Protein AF-A0A1F7NLM6-F1 (afdb_monomer_lite)

Structure (mmCIF, N/CA/C/O backbone):
data_AF-A0A1F7NLM6-F1
#
_entry.id   AF-A0A1F7NLM6-F1
#
loop_
_atom_site.group_PDB
_atom_site.id
_atom_site.type_symbol
_atom_site.label_atom_id
_atom_site.label_alt_id
_atom_site.label_comp_id
_atom_site.label_asym_id
_atom_site.label_entity_id
_atom_site.label_seq_id
_atom_site.pdbx_PDB_ins_code
_atom_site.Cartn_x
_atom_site.Cartn_y
_atom_site.Cartn_z
_atom_site.occupancy
_atom_site.B_iso_or_equiv
_atom_site.auth_seq_id
_atom_site.auth_comp_id
_atom_site.auth_asym_id
_atom_site.auth_atom_id
_atom_site.pdbx_PDB_model_num
ATOM 1 N N . LEU A 1 1 ? -34.186 6.774 18.900 1.00 48.28 1 LEU A N 1
ATOM 2 C CA . LEU A 1 1 ? -33.687 5.777 17.906 1.00 48.28 1 LEU A CA 1
ATOM 3 C C . LEU A 1 1 ? -32.353 5.128 18.289 1.00 48.28 1 LEU A C 1
ATOM 5 O O . LEU A 1 1 ? -32.117 4.005 17.870 1.00 48.28 1 LEU A O 1
ATOM 9 N N . ARG A 1 2 ? -31.513 5.756 19.132 1.00 45.88 2 ARG A N 1
ATOM 10 C CA . ARG A 1 2 ? -30.405 5.074 19.838 1.00 45.88 2 ARG A CA 1
ATOM 11 C C . ARG A 1 2 ? -30.888 4.321 21.098 1.00 45.88 2 ARG A C 1
ATOM 13 O O . ARG A 1 2 ? -30.086 3.989 21.963 1.00 45.88 2 ARG A O 1
ATOM 20 N N . ASP A 1 3 ? -32.195 4.059 21.178 1.00 49.41 3 ASP A N 1
ATOM 21 C CA . ASP A 1 3 ? -32.834 3.278 22.235 1.00 49.41 3 ASP A CA 1
ATOM 22 C C . ASP A 1 3 ? -32.863 1.809 21.814 1.00 49.41 3 ASP A C 1
ATOM 24 O O . ASP A 1 3 ? -33.707 1.365 21.043 1.00 49.41 3 ASP A O 1
ATOM 28 N N . ARG A 1 4 ? -31.824 1.118 22.279 1.00 56.66 4 ARG A N 1
ATOM 29 C CA . ARG A 1 4 ? -31.698 -0.299 22.657 1.00 56.66 4 ARG A CA 1
ATOM 30 C C . ARG A 1 4 ? -32.087 -1.444 21.702 1.00 56.66 4 ARG A C 1
ATOM 32 O O . ARG A 1 4 ? -31.415 -2.463 21.817 1.00 56.66 4 ARG A O 1
ATOM 39 N N . ASP A 1 5 ? -32.969 -1.304 20.710 1.00 60.28 5 ASP A N 1
ATOM 40 C CA . ASP A 1 5 ? -33.465 -2.497 19.983 1.00 60.28 5 ASP A CA 1
ATOM 41 C C . ASP A 1 5 ? -32.987 -2.677 18.529 1.00 60.28 5 ASP A C 1
ATOM 43 O O . ASP A 1 5 ? -33.021 -3.796 18.011 1.00 60.28 5 ASP A O 1
ATOM 47 N N . HIS A 1 6 ? -32.443 -1.649 17.857 1.00 67.12 6 HIS A N 1
ATOM 48 C CA . HIS A 1 6 ? -32.037 -1.779 16.440 1.00 67.12 6 HIS A CA 1
ATOM 49 C C . HIS A 1 6 ? -30.702 -1.101 16.057 1.00 67.12 6 HIS A C 1
ATOM 51 O O . HIS A 1 6 ? -30.668 -0.225 15.187 1.00 67.12 6 HIS A O 1
ATOM 57 N N . PRO A 1 7 ? -29.556 -1.537 16.616 1.00 72.69 7 PRO A N 1
ATOM 58 C CA . PRO A 1 7 ? -28.242 -0.954 16.308 1.00 72.69 7 PRO A CA 1
ATOM 59 C C . PRO A 1 7 ? -27.862 -1.045 14.819 1.00 72.69 7 PRO A C 1
ATOM 61 O O . PRO A 1 7 ? -27.222 -0.141 14.286 1.00 72.69 7 PRO A O 1
ATOM 64 N N . ARG A 1 8 ? -28.310 -2.096 14.118 1.00 78.56 8 ARG A N 1
ATOM 65 C CA . ARG A 1 8 ? -28.047 -2.282 12.681 1.00 78.56 8 ARG A CA 1
ATOM 66 C C . ARG A 1 8 ? -28.800 -1.288 11.794 1.00 78.56 8 ARG A C 1
ATOM 68 O O . ARG A 1 8 ? -28.255 -0.867 10.781 1.00 78.56 8 ARG A O 1
ATOM 75 N N . LEU A 1 9 ? -30.020 -0.891 12.175 1.00 83.19 9 LEU A N 1
ATOM 76 C CA . LEU A 1 9 ? -30.766 0.145 11.449 1.00 83.19 9 LEU A CA 1
ATOM 77 C C . LEU A 1 9 ? -30.076 1.506 11.592 1.00 83.19 9 LEU A C 1
ATOM 79 O O . LEU A 1 9 ? -29.955 2.234 10.613 1.00 83.19 9 LEU A O 1
ATOM 83 N N . GLY A 1 10 ? -29.548 1.811 12.783 1.00 81.81 10 GLY A N 1
ATOM 84 C CA . GLY A 1 10 ? -28.743 3.012 13.012 1.00 81.81 10 GLY A CA 1
ATOM 85 C C . GLY A 1 10 ? -27.469 3.048 12.161 1.00 81.81 10 GLY A C 1
ATOM 86 O O . GLY A 1 10 ? -27.211 4.050 11.499 1.00 81.81 10 GLY A O 1
ATOM 87 N N . GLU A 1 11 ? -26.698 1.954 12.120 1.00 84.88 11 GLU A N 1
ATOM 88 C CA . GLU A 1 11 ? -25.519 1.855 11.243 1.00 84.88 11 GLU A CA 1
ATOM 89 C C . GLU A 1 11 ? -25.896 1.987 9.760 1.00 84.88 11 GLU A C 1
ATOM 91 O O . GLU A 1 11 ? -25.227 2.715 9.032 1.00 84.88 11 GLU A O 1
ATOM 96 N N . GLY A 1 12 ? -26.991 1.357 9.321 1.00 86.56 12 GLY A N 1
ATOM 97 C CA . GLY A 1 12 ? -27.481 1.465 7.944 1.00 86.56 12 GLY A CA 1
ATOM 98 C C . GLY A 1 12 ? -27.839 2.899 7.547 1.00 86.56 12 GLY A C 1
ATOM 99 O O . GLY A 1 12 ? -27.437 3.359 6.481 1.00 86.56 12 GLY A O 1
ATOM 100 N N . LEU A 1 13 ? -28.520 3.641 8.425 1.00 89.69 13 LEU A N 1
ATOM 101 C CA . LEU A 1 13 ? -28.828 5.057 8.198 1.00 89.69 13 LEU A CA 1
ATOM 102 C C . LEU A 1 13 ? -27.562 5.919 8.120 1.00 89.69 13 LEU A C 1
ATOM 104 O O . LEU A 1 13 ? -27.501 6.826 7.293 1.00 89.69 13 LEU A O 1
ATOM 108 N N . LEU A 1 14 ? -26.540 5.624 8.932 1.00 91.19 14 LEU A N 1
ATOM 109 C CA . LEU A 1 14 ? -25.246 6.309 8.855 1.00 91.19 14 LEU A CA 1
ATOM 110 C C . LEU A 1 14 ? -24.510 6.001 7.550 1.00 91.19 14 LEU A C 1
ATOM 112 O O . LEU A 1 14 ? -23.893 6.903 6.987 1.00 91.19 14 LEU A O 1
ATOM 116 N N . VAL A 1 15 ? -24.596 4.764 7.047 1.00 91.88 15 VAL A N 1
ATOM 117 C CA . VAL A 1 15 ? -24.048 4.421 5.730 1.00 91.88 15 VAL A CA 1
ATOM 118 C C . VAL A 1 15 ? -24.765 5.208 4.639 1.00 91.88 15 VAL A C 1
ATOM 120 O O . VAL A 1 15 ? -24.106 5.871 3.849 1.00 91.88 15 VAL A O 1
ATOM 123 N N . ILE A 1 16 ? -26.102 5.194 4.625 1.00 93.12 16 ILE A N 1
ATOM 124 C CA . ILE A 1 16 ? -26.898 5.907 3.616 1.00 93.12 16 ILE A CA 1
ATOM 125 C C . ILE A 1 16 ? -26.608 7.409 3.667 1.00 93.12 16 ILE A C 1
ATOM 127 O O . ILE A 1 16 ? -26.292 8.000 2.639 1.00 93.12 16 ILE A O 1
ATOM 131 N N . GLY A 1 17 ? -26.665 8.024 4.850 1.00 92.44 17 GLY A N 1
ATOM 132 C CA . GLY A 1 17 ? -26.377 9.448 5.021 1.00 92.44 17 GLY A CA 1
ATOM 133 C C . GLY A 1 17 ? -24.945 9.807 4.618 1.00 92.44 17 GLY A C 1
ATOM 134 O O . GLY A 1 17 ? -24.732 10.783 3.901 1.00 92.44 17 GLY A O 1
ATOM 135 N N . GLY A 1 18 ? -23.969 8.982 5.008 1.00 92.44 18 GLY A N 1
ATOM 136 C CA . GLY A 1 18 ? -22.575 9.146 4.610 1.00 92.44 18 GLY A CA 1
ATOM 137 C C . GLY A 1 18 ? -22.382 9.024 3.098 1.00 92.44 18 GLY A C 1
ATOM 138 O O . GLY A 1 18 ? -21.706 9.855 2.504 1.00 92.44 18 GLY A O 1
ATOM 139 N N . SER A 1 19 ? -23.006 8.049 2.441 1.00 93.38 19 SER A N 1
ATOM 140 C CA . SER A 1 19 ? -22.943 7.897 0.983 1.00 93.38 19 SER A CA 1
ATOM 141 C C . SER A 1 19 ? -23.662 9.027 0.240 1.00 93.38 19 SER A C 1
ATOM 143 O O . SER A 1 19 ? -23.143 9.521 -0.760 1.00 93.38 19 SER A O 1
ATOM 145 N N . LEU A 1 20 ? -24.814 9.488 0.737 1.00 95.00 20 LEU A N 1
ATOM 146 C CA . LEU A 1 20 ? -25.525 10.643 0.179 1.00 95.00 20 LEU A CA 1
ATOM 147 C C . LEU A 1 20 ? -24.686 11.920 0.256 1.00 95.00 20 LEU A C 1
ATOM 149 O O . LEU A 1 20 ? -24.758 12.734 -0.660 1.00 95.00 20 LEU A O 1
ATOM 153 N N . LEU A 1 21 ? -23.852 12.076 1.289 1.00 94.62 21 LEU A N 1
ATOM 154 C CA . LEU A 1 21 ? -22.908 13.190 1.372 1.00 94.62 21 LEU A CA 1
ATOM 155 C C . LEU A 1 21 ? -21.912 13.177 0.202 1.00 94.62 21 LEU A C 1
ATOM 157 O O . LEU A 1 21 ? -21.713 14.215 -0.422 1.00 94.62 21 LEU A O 1
ATOM 161 N N . LEU A 1 22 ? -21.329 12.020 -0.140 1.00 94.38 22 LEU A N 1
ATOM 162 C CA . LEU A 1 22 ? -20.432 11.898 -1.300 1.00 94.38 22 LEU A CA 1
ATOM 163 C C . LEU A 1 22 ? -21.151 12.262 -2.604 1.00 94.38 22 LEU A C 1
ATOM 165 O O . LEU A 1 22 ? -20.622 13.025 -3.411 1.00 94.38 22 LEU A O 1
ATOM 169 N N . ILE A 1 23 ? -22.368 11.741 -2.788 1.00 93.56 23 ILE A N 1
ATOM 170 C CA . ILE A 1 23 ? -23.201 12.039 -3.960 1.00 93.56 23 ILE A CA 1
ATOM 171 C C . ILE A 1 23 ? -23.493 13.541 -4.031 1.00 93.56 23 ILE A C 1
ATOM 173 O O . ILE A 1 23 ? -23.346 14.139 -5.091 1.00 93.56 23 ILE A O 1
ATOM 177 N N . GLY A 1 24 ? -23.844 14.166 -2.906 1.00 94.12 24 GLY A N 1
ATOM 178 C CA . GLY A 1 24 ? -24.083 15.603 -2.819 1.00 94.12 24 GLY A CA 1
ATOM 179 C C . GLY A 1 24 ? -22.858 16.427 -3.217 1.00 94.12 24 GLY A C 1
ATOM 180 O O . GLY A 1 24 ? -22.985 17.334 -4.034 1.00 94.12 24 GLY A O 1
ATOM 181 N N . ILE A 1 25 ? -21.668 16.080 -2.712 1.00 92.94 25 ILE A N 1
ATOM 182 C CA . ILE A 1 25 ? -20.406 16.743 -3.088 1.00 92.94 25 ILE A CA 1
ATOM 183 C C . ILE A 1 25 ? -20.168 16.627 -4.600 1.00 92.94 25 ILE A C 1
ATOM 185 O O . ILE A 1 25 ? -19.879 17.628 -5.256 1.00 92.94 25 ILE A O 1
ATOM 189 N N . ALA A 1 26 ? -20.327 15.426 -5.163 1.00 91.19 26 ALA A N 1
ATOM 190 C CA . ALA A 1 26 ? -20.139 15.191 -6.592 1.00 91.19 26 ALA A CA 1
ATOM 191 C C . ALA A 1 26 ? -21.158 15.965 -7.451 1.00 91.19 26 ALA A C 1
ATOM 193 O O . ALA A 1 26 ? -20.774 16.587 -8.440 1.00 91.19 26 ALA A O 1
ATOM 194 N N . LEU A 1 27 ? -22.436 15.983 -7.055 1.00 92.88 27 LEU A N 1
ATOM 195 C CA . LEU A 1 27 ? -23.498 16.713 -7.755 1.00 92.88 27 LEU A CA 1
ATOM 196 C C . LEU A 1 27 ? -23.286 18.227 -7.708 1.00 92.88 27 LEU A C 1
ATOM 198 O O . LEU A 1 27 ? -23.445 18.888 -8.728 1.00 92.88 27 LEU A O 1
ATOM 202 N N . ILE A 1 28 ? -22.890 18.781 -6.558 1.00 92.88 28 ILE A N 1
ATOM 203 C CA . ILE A 1 28 ? -22.539 20.204 -6.443 1.00 92.88 28 ILE A CA 1
ATOM 204 C C . ILE A 1 28 ? -21.366 20.519 -7.376 1.00 92.88 28 ILE A C 1
ATOM 206 O O . ILE A 1 28 ? -21.428 21.492 -8.127 1.00 92.88 28 ILE A O 1
ATOM 210 N N . GLY A 1 29 ? -20.335 19.668 -7.393 1.00 89.56 29 GLY A N 1
ATOM 211 C CA . GLY A 1 29 ? -19.213 19.803 -8.322 1.00 89.56 29 GLY A CA 1
ATOM 212 C C . GLY A 1 29 ? -19.652 19.846 -9.787 1.00 89.56 29 GLY A C 1
ATOM 213 O O . GLY A 1 29 ? -19.169 20.689 -10.539 1.00 89.56 29 GLY A O 1
ATOM 214 N N . GLN A 1 30 ? -20.614 19.001 -10.172 1.00 90.06 30 GLN A N 1
ATOM 215 C CA . GLN A 1 30 ? -21.177 18.974 -11.525 1.00 90.06 30 GLN A CA 1
ATOM 216 C C . GLN A 1 30 ? -22.034 20.209 -11.843 1.00 90.06 30 GLN A C 1
ATOM 218 O O . GLN A 1 30 ? -21.841 20.816 -12.893 1.00 90.06 30 GLN A O 1
ATOM 223 N N . ILE A 1 31 ? -22.945 20.613 -10.949 1.00 93.38 31 ILE A N 1
ATOM 224 C CA . ILE A 1 31 ? -23.855 21.758 -11.159 1.00 93.38 31 ILE A CA 1
ATOM 225 C C . ILE A 1 31 ? -23.073 23.063 -11.336 1.00 93.38 31 ILE A C 1
ATOM 227 O O . ILE A 1 31 ? -23.414 23.875 -12.194 1.00 93.38 31 ILE A O 1
ATOM 231 N N . TYR A 1 32 ? -22.019 23.258 -10.543 1.00 90.25 32 TYR A N 1
ATOM 232 C CA . TYR A 1 32 ? -21.183 24.458 -10.607 1.00 90.25 32 TYR A CA 1
ATOM 233 C C . TYR A 1 32 ? -19.991 24.326 -11.561 1.00 90.25 32 TYR A C 1
ATOM 235 O O . TYR A 1 32 ? -19.183 25.249 -11.639 1.00 90.25 32 TYR A O 1
ATOM 243 N N . 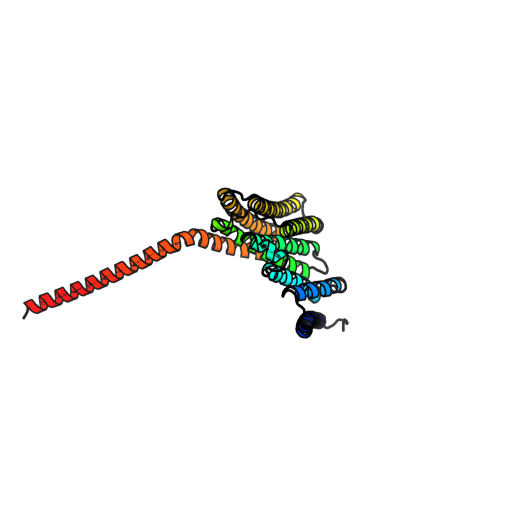ASN A 1 33 ? -19.881 23.204 -12.283 1.00 86.81 33 ASN A N 1
ATOM 244 C CA . ASN A 1 33 ? -18.785 22.909 -13.206 1.00 86.81 33 ASN A CA 1
ATOM 245 C C . ASN A 1 33 ? -17.401 23.194 -12.589 1.00 86.81 33 ASN A C 1
ATOM 247 O O . ASN A 1 33 ? -16.551 23.854 -13.192 1.00 86.81 33 ASN A O 1
ATOM 251 N N . LEU A 1 34 ? -17.197 22.750 -11.344 1.00 85.62 34 LEU A N 1
ATOM 252 C CA . LEU A 1 34 ? -15.941 22.975 -10.635 1.00 85.62 34 LEU A CA 1
ATOM 253 C C . LEU A 1 34 ? -14.813 22.222 -11.350 1.00 85.62 34 LEU A C 1
ATOM 255 O O . LEU A 1 34 ? -14.877 21.006 -11.526 1.00 85.62 34 LEU A O 1
ATOM 259 N N . SER A 1 35 ? -13.753 22.939 -11.727 1.00 73.31 35 SER A N 1
ATOM 260 C CA . SER A 1 35 ? -12.544 22.357 -12.311 1.00 73.31 35 SER A CA 1
ATOM 261 C C . SER A 1 35 ? -11.698 21.693 -11.217 1.00 73.31 35 SER A C 1
ATOM 263 O O . SER A 1 35 ? -10.739 22.284 -10.719 1.00 73.31 35 SER A O 1
ATOM 265 N N . GLY A 1 36 ? -12.101 20.497 -10.792 1.00 80.44 36 GLY A N 1
ATOM 266 C CA . GLY A 1 36 ? -11.395 19.674 -9.808 1.00 80.44 36 GLY A CA 1
ATOM 267 C C . GLY A 1 36 ? -10.953 18.329 -10.382 1.00 80.44 36 GLY A C 1
ATOM 268 O O . GLY A 1 36 ? -11.409 17.905 -11.445 1.00 80.44 36 GLY A O 1
ATOM 269 N N . HIS A 1 37 ? -10.072 17.646 -9.659 1.00 88.56 37 HIS A N 1
ATOM 270 C CA . HIS A 1 37 ? -9.663 16.284 -9.982 1.00 88.56 37 HIS A CA 1
ATOM 271 C C . HIS A 1 37 ? -10.786 15.297 -9.643 1.00 88.56 37 HIS A C 1
ATOM 273 O O . HIS A 1 37 ? -11.488 15.493 -8.644 1.00 88.56 37 HIS A O 1
ATOM 279 N N . PRO A 1 38 ? -10.909 14.164 -10.358 1.00 88.31 38 PRO A N 1
ATOM 280 C CA . PRO A 1 38 ? -11.832 13.089 -9.986 1.00 88.31 38 PRO A CA 1
ATOM 281 C C . PRO A 1 38 ? -11.618 12.554 -8.560 1.00 88.31 38 PRO A C 1
ATOM 283 O O . PRO A 1 38 ? -12.537 11.992 -7.963 1.00 88.31 38 PRO A O 1
ATOM 286 N N . SER A 1 39 ? -10.418 12.730 -7.995 1.00 92.88 39 SER A N 1
ATOM 287 C CA . SER A 1 39 ? -10.091 12.364 -6.615 1.00 92.88 39 SER A CA 1
ATOM 288 C C . SER A 1 39 ? -10.633 13.345 -5.567 1.00 92.88 39 SER A C 1
ATOM 290 O O . SER A 1 39 ? -10.870 12.941 -4.430 1.00 92.88 39 SER A O 1
ATOM 292 N N . ASP A 1 40 ? -10.845 14.619 -5.907 1.00 92.94 40 ASP A N 1
ATOM 293 C CA . ASP A 1 40 ? -11.141 15.681 -4.931 1.00 92.94 40 ASP A CA 1
ATOM 294 C C . ASP A 1 40 ? -12.449 15.455 -4.144 1.00 92.94 40 ASP A C 1
ATOM 296 O O . ASP A 1 40 ? -12.435 15.636 -2.921 1.00 92.94 40 ASP A O 1
ATOM 300 N N . PRO A 1 41 ? -13.556 14.969 -4.751 1.00 93.62 41 PRO A N 1
ATOM 301 C CA . PRO A 1 41 ? -14.769 14.627 -4.005 1.00 93.62 41 PRO A CA 1
ATOM 302 C C . PRO A 1 41 ? -14.538 13.579 -2.911 1.00 93.62 41 PRO A C 1
ATOM 304 O O . PRO A 1 41 ? -15.112 13.681 -1.829 1.00 93.62 41 PRO A O 1
ATOM 307 N N . TRP A 1 42 ? -13.667 12.596 -3.159 1.00 95.00 42 TRP A N 1
ATOM 308 C CA . TRP A 1 42 ? -13.334 11.546 -2.193 1.00 95.00 42 TRP A CA 1
ATOM 309 C C . TRP A 1 42 ? -12.512 12.083 -1.024 1.00 95.00 42 TRP A C 1
ATOM 311 O O . TRP A 1 42 ? -12.730 11.675 0.119 1.00 95.00 42 TRP A O 1
ATOM 321 N N . LEU A 1 43 ? -11.609 13.032 -1.293 1.00 93.88 43 LEU A N 1
ATOM 322 C CA . LEU A 1 43 ? -10.848 13.713 -0.250 1.00 93.88 43 LEU A CA 1
ATOM 323 C C . LEU A 1 43 ? -11.770 14.537 0.648 1.00 93.88 43 LEU A C 1
ATOM 325 O O . LEU A 1 43 ? -11.706 14.411 1.867 1.00 93.88 43 LEU A O 1
ATOM 329 N N . LEU A 1 44 ? -12.650 15.346 0.051 1.00 93.81 44 LEU A N 1
ATOM 330 C CA . LEU A 1 44 ? -13.628 16.148 0.791 1.00 93.81 44 LEU A CA 1
ATOM 331 C C . LEU A 1 44 ? -14.557 15.260 1.619 1.00 93.81 44 LEU A C 1
ATOM 333 O O . LEU A 1 44 ? -14.815 15.545 2.787 1.00 93.81 44 LEU A O 1
ATOM 337 N N . TRP A 1 45 ? -15.010 14.149 1.040 1.00 94.88 45 TRP A N 1
ATOM 338 C CA . TRP A 1 45 ? -15.833 13.171 1.734 1.00 94.88 45 TRP A CA 1
ATOM 339 C C . TRP A 1 45 ? -15.120 12.565 2.946 1.00 94.88 45 TRP A C 1
ATOM 341 O O . TRP A 1 45 ? -15.700 12.503 4.031 1.00 94.88 45 TRP A O 1
ATOM 351 N N . TRP A 1 46 ? -13.845 12.198 2.804 1.00 94.81 46 TRP A N 1
ATOM 352 C CA . TRP A 1 46 ? -13.025 11.744 3.925 1.00 94.81 46 TRP A CA 1
ATOM 353 C C . TRP A 1 46 ? -12.846 12.828 4.997 1.00 94.81 46 TRP A C 1
ATOM 355 O O . TRP A 1 46 ? -13.083 12.543 6.171 1.00 94.81 46 TRP A O 1
ATOM 365 N N . VAL A 1 47 ? -12.492 14.063 4.617 1.00 94.56 47 VAL A N 1
ATOM 366 C CA . VAL A 1 47 ? -12.299 15.187 5.557 1.00 94.56 47 VAL A CA 1
ATOM 367 C C . VAL A 1 47 ? -13.562 15.453 6.376 1.00 94.56 47 VAL A C 1
ATOM 369 O O . VAL A 1 47 ? -13.469 15.745 7.566 1.00 94.56 47 VAL A O 1
ATOM 372 N N . LEU A 1 48 ? -14.742 15.332 5.766 1.00 92.69 48 LEU A N 1
ATOM 373 C CA . LEU A 1 48 ? -16.018 15.569 6.440 1.00 92.69 48 LEU A CA 1
ATOM 374 C C . LEU A 1 48 ? -16.460 14.384 7.311 1.00 92.69 48 LEU A C 1
ATOM 376 O O . LEU A 1 48 ? -17.005 14.592 8.396 1.00 92.69 48 LEU A O 1
ATOM 380 N N . LEU A 1 49 ? -16.222 13.143 6.873 1.00 92.50 49 LEU A N 1
ATOM 381 C CA . LEU A 1 49 ? -16.642 11.952 7.618 1.00 92.50 49 LEU A CA 1
ATOM 382 C C . LEU A 1 49 ? -15.695 11.565 8.753 1.00 92.50 49 LEU A C 1
ATOM 384 O O . LEU A 1 49 ? -16.156 11.020 9.756 1.00 92.50 49 LEU A O 1
ATOM 388 N N . LEU A 1 50 ? -14.391 11.815 8.623 1.00 90.88 50 LEU A N 1
ATOM 389 C CA . LEU A 1 50 ? -13.414 11.346 9.603 1.00 90.88 50 LEU A CA 1
ATOM 390 C C . LEU A 1 50 ? -13.648 11.938 11.007 1.00 90.88 50 LEU A C 1
ATOM 392 O O . LEU A 1 50 ? -13.694 11.158 11.959 1.00 90.88 50 LEU A O 1
ATOM 396 N N . PRO A 1 51 ? -13.872 13.257 11.187 1.00 90.50 51 PRO A N 1
ATOM 397 C CA . PRO A 1 51 ? -14.180 13.813 12.504 1.00 90.50 51 PRO A CA 1
ATOM 398 C C . PRO A 1 51 ? -15.461 13.214 13.089 1.00 90.50 51 PRO A C 1
ATOM 400 O O . PRO A 1 51 ? -15.504 12.869 14.270 1.00 90.50 51 PRO A O 1
ATOM 403 N N . ALA A 1 52 ? -16.486 13.019 12.253 1.00 87.56 52 ALA A N 1
ATOM 404 C CA . ALA A 1 52 ? -17.740 12.398 12.665 1.00 87.56 52 ALA A CA 1
ATOM 405 C C . ALA A 1 52 ? -17.539 10.940 13.112 1.00 87.56 52 ALA A C 1
ATOM 407 O O . ALA A 1 52 ? -18.160 10.518 14.082 1.00 87.56 52 ALA A O 1
ATOM 408 N N . ALA A 1 53 ? -16.642 10.192 12.463 1.00 88.19 53 ALA A N 1
ATOM 409 C CA . ALA A 1 53 ? -16.320 8.812 12.819 1.00 88.19 53 ALA A CA 1
ATOM 410 C C . ALA A 1 53 ? -15.639 8.664 14.190 1.00 88.19 53 ALA A C 1
ATOM 412 O O . ALA A 1 53 ? -15.798 7.627 14.835 1.00 88.19 53 ALA A O 1
ATOM 413 N N . TYR A 1 54 ? -14.897 9.680 14.641 1.00 88.50 54 TYR A N 1
ATOM 414 C CA . TYR A 1 54 ? -14.288 9.693 15.978 1.00 88.50 54 TYR A CA 1
ATOM 415 C C . TYR A 1 54 ? -15.185 10.344 17.037 1.00 88.50 54 TYR A C 1
ATOM 417 O O . TYR A 1 54 ? -15.130 9.953 18.200 1.00 88.50 54 TYR A O 1
ATOM 425 N N . ALA A 1 55 ? -16.036 11.302 16.656 1.00 88.00 55 ALA A N 1
ATOM 426 C CA . ALA A 1 55 ? -17.039 11.879 17.553 1.00 88.00 55 ALA A CA 1
ATOM 427 C C . ALA A 1 55 ? -18.177 10.887 17.857 1.00 88.00 55 ALA A C 1
ATOM 429 O O . ALA A 1 55 ? -18.722 10.855 18.961 1.00 88.00 55 ALA A O 1
ATOM 430 N N . LEU A 1 56 ? -18.532 10.062 16.872 1.00 84.00 56 LEU A N 1
ATOM 431 C CA . LEU A 1 56 ? -19.509 8.990 16.973 1.00 84.00 56 LEU A CA 1
ATOM 432 C C . LEU A 1 56 ? -18.783 7.681 16.640 1.00 84.00 56 LEU A C 1
ATOM 434 O O . LEU A 1 56 ? -18.655 7.394 15.450 1.00 84.00 56 LEU A O 1
ATOM 438 N N . PRO A 1 57 ? -18.332 6.887 17.637 1.00 74.81 57 PRO A N 1
ATOM 439 C CA . PRO A 1 57 ? -17.552 5.662 17.427 1.00 74.81 57 PRO A CA 1
ATOM 440 C C . PRO A 1 57 ? -18.397 4.583 16.730 1.00 74.81 57 PRO A C 1
ATOM 442 O O . PRO A 1 57 ? -18.919 3.651 17.339 1.00 74.81 57 PRO A O 1
ATOM 445 N N . SER A 1 58 ? -18.587 4.757 15.426 1.00 83.19 58 SER A N 1
ATOM 446 C CA . SER A 1 58 ? -19.438 3.961 14.555 1.00 83.19 58 SER A CA 1
ATOM 447 C C . SER A 1 58 ? -18.585 3.342 13.464 1.00 83.19 58 SER A C 1
ATOM 449 O O . SER A 1 58 ? -17.880 4.039 12.729 1.00 83.19 58 SER A O 1
ATOM 451 N N . MET A 1 59 ? -18.696 2.020 13.320 1.00 86.44 59 MET A N 1
ATOM 452 C CA . MET A 1 59 ? -17.997 1.284 12.269 1.00 86.44 59 MET A CA 1
ATOM 453 C C . MET A 1 59 ? -18.405 1.766 10.874 1.00 86.44 59 MET A C 1
ATOM 455 O O . MET A 1 59 ? -17.568 1.801 9.980 1.00 86.44 59 MET A O 1
ATOM 459 N N . ALA A 1 60 ? -19.669 2.155 10.688 1.00 88.38 60 ALA A N 1
ATOM 460 C CA . ALA A 1 60 ? -20.166 2.653 9.411 1.00 88.38 60 ALA A CA 1
ATOM 461 C C . ALA A 1 60 ? -19.419 3.920 8.973 1.00 88.38 60 ALA A C 1
ATOM 463 O O . ALA A 1 60 ? -18.860 3.960 7.881 1.00 88.38 60 ALA A O 1
ATOM 464 N N . LEU A 1 61 ? -19.357 4.931 9.846 1.00 89.88 61 LEU A N 1
ATOM 465 C CA . LEU A 1 61 ? -18.703 6.204 9.534 1.00 89.88 61 LEU A CA 1
ATOM 466 C C . LEU A 1 61 ? -17.187 6.050 9.405 1.00 89.88 61 LEU A C 1
ATOM 468 O O . LEU A 1 61 ? -16.604 6.569 8.457 1.00 89.88 61 LEU A O 1
ATOM 472 N N . GLY A 1 62 ? -16.557 5.297 10.314 1.00 90.62 62 GLY A N 1
ATOM 473 C CA . GLY A 1 62 ? -15.124 5.013 10.231 1.00 90.62 62 GLY A CA 1
ATOM 474 C C . GLY A 1 62 ? -14.773 4.246 8.960 1.00 90.62 62 GLY A C 1
ATOM 475 O O . GLY A 1 62 ? -13.869 4.638 8.230 1.00 90.62 62 GLY A O 1
ATOM 476 N N . GLY A 1 63 ? -15.530 3.191 8.653 1.00 91.69 63 GLY A N 1
ATOM 477 C CA . GLY A 1 63 ? -15.361 2.406 7.435 1.00 91.69 63 GLY A CA 1
ATOM 478 C C . GLY A 1 63 ? -15.501 3.263 6.180 1.00 91.69 63 GLY A C 1
ATOM 479 O O . GLY A 1 63 ? -14.608 3.237 5.341 1.00 91.69 63 GLY A O 1
ATOM 480 N N . LEU A 1 64 ? -16.560 4.073 6.075 1.00 92.94 64 LEU A N 1
ATOM 481 C CA . LEU A 1 64 ? -16.752 4.982 4.941 1.00 92.94 64 LEU A CA 1
ATOM 482 C C . LEU A 1 64 ? -15.632 6.019 4.827 1.00 92.94 64 LEU A C 1
ATOM 484 O O . LEU A 1 64 ? -15.102 6.203 3.737 1.00 92.94 64 LEU A O 1
ATOM 488 N N . GLY A 1 65 ? -15.225 6.647 5.933 1.00 93.00 65 GLY A N 1
ATOM 489 C CA . GLY A 1 65 ? -14.128 7.612 5.927 1.00 93.00 65 GLY A CA 1
ATOM 490 C C . GLY A 1 65 ? -12.838 6.986 5.394 1.00 93.00 65 GLY A C 1
ATOM 491 O O . GLY A 1 65 ? -12.243 7.484 4.440 1.00 93.00 65 GLY A O 1
ATOM 492 N N . PHE A 1 66 ? -12.424 5.850 5.950 1.00 93.94 66 PHE A N 1
ATOM 493 C CA . PHE A 1 66 ? -11.178 5.210 5.533 1.00 93.94 66 PHE A CA 1
ATOM 494 C C . PHE A 1 66 ? -11.246 4.543 4.150 1.00 93.94 66 PHE A C 1
ATOM 496 O O . PHE A 1 66 ? -10.232 4.484 3.456 1.00 93.94 66 PHE A O 1
ATOM 503 N N . LEU A 1 67 ? -12.424 4.106 3.699 1.00 93.19 67 LEU A N 1
ATOM 504 C CA . LEU A 1 67 ? -12.633 3.741 2.295 1.00 93.19 67 LEU A CA 1
ATOM 505 C C . LEU A 1 67 ? -12.544 4.969 1.381 1.00 93.19 67 LEU A C 1
ATOM 507 O O . LEU A 1 67 ? -11.990 4.867 0.292 1.00 93.19 67 LEU A O 1
ATOM 511 N N . GLY A 1 68 ? -13.015 6.131 1.837 1.00 93.94 68 GLY A N 1
ATOM 512 C CA . GLY A 1 68 ? -12.891 7.403 1.133 1.00 93.94 68 GLY A CA 1
ATOM 513 C C . GLY A 1 68 ? -11.438 7.803 0.895 1.00 93.94 68 GLY A C 1
ATOM 514 O O . GLY A 1 68 ? -11.070 8.086 -0.242 1.00 93.94 68 GLY A O 1
ATOM 515 N N . VAL A 1 69 ? -10.582 7.746 1.923 1.00 95.62 69 VAL A N 1
ATOM 516 C CA . VAL A 1 69 ? -9.150 8.055 1.743 1.00 95.62 69 VAL A CA 1
ATOM 517 C C . VAL A 1 69 ? -8.416 6.984 0.931 1.00 95.62 69 VAL A C 1
ATOM 519 O O . VAL A 1 69 ? -7.511 7.320 0.173 1.00 95.62 69 VAL A O 1
ATOM 522 N N . ALA A 1 70 ? -8.826 5.712 1.011 1.00 95.94 70 ALA A N 1
ATOM 523 C CA . ALA A 1 70 ? -8.284 4.656 0.151 1.00 95.94 70 ALA A CA 1
ATOM 524 C C . ALA A 1 70 ? -8.652 4.875 -1.328 1.00 95.94 70 ALA A C 1
ATOM 526 O O . ALA A 1 70 ? -7.792 4.766 -2.202 1.00 95.94 70 ALA A O 1
ATOM 527 N N . ALA A 1 71 ? -9.908 5.237 -1.605 1.00 95.38 71 ALA A N 1
ATOM 528 C CA . ALA A 1 71 ? -10.380 5.569 -2.945 1.00 95.38 71 ALA A CA 1
ATOM 529 C C . ALA A 1 71 ? -9.698 6.832 -3.485 1.00 95.38 71 ALA A C 1
ATOM 531 O O . ALA A 1 71 ? -9.228 6.829 -4.622 1.00 95.38 71 ALA A O 1
ATOM 532 N N . TRP A 1 72 ? -9.570 7.876 -2.656 1.00 96.62 72 TRP A N 1
ATOM 533 C CA . TRP A 1 72 ? -8.794 9.069 -2.994 1.00 96.62 72 TRP A CA 1
ATOM 534 C C . TRP A 1 72 ? -7.355 8.708 -3.361 1.00 96.62 72 TRP A C 1
ATOM 536 O O . TRP A 1 72 ? -6.886 9.132 -4.410 1.00 96.62 72 TRP A O 1
ATOM 546 N N . PHE A 1 73 ? -6.669 7.905 -2.541 1.00 96.88 73 PHE A N 1
ATOM 547 C CA . PHE A 1 73 ? -5.282 7.510 -2.789 1.00 96.88 73 PHE A CA 1
ATOM 548 C C . PHE A 1 73 ? -5.133 6.785 -4.133 1.00 96.88 73 PHE A C 1
ATOM 550 O O . PHE A 1 73 ? -4.253 7.131 -4.919 1.00 96.88 73 PHE A O 1
ATOM 557 N N . GLY A 1 74 ? -6.025 5.829 -4.422 1.00 96.06 74 GLY A N 1
ATOM 558 C CA . GLY A 1 74 ? -6.039 5.108 -5.695 1.00 96.06 74 GLY A CA 1
ATOM 559 C C . GLY A 1 74 ? -6.269 6.038 -6.887 1.00 96.06 74 GLY A C 1
ATOM 560 O O . GLY A 1 74 ? -5.453 6.071 -7.805 1.00 96.06 74 GLY A O 1
ATOM 561 N N . LEU A 1 75 ? -7.320 6.860 -6.851 1.00 96.19 75 LEU A N 1
ATOM 562 C CA . LEU A 1 75 ? -7.638 7.786 -7.944 1.00 96.19 75 LEU A CA 1
ATOM 563 C C . LEU A 1 75 ? -6.559 8.858 -8.138 1.00 96.19 75 LEU A C 1
ATOM 565 O O . LEU A 1 75 ? -6.171 9.138 -9.268 1.00 96.19 75 LEU A O 1
ATOM 569 N N . ALA A 1 76 ? -6.030 9.417 -7.049 1.00 96.50 76 ALA A N 1
ATOM 570 C CA . ALA A 1 76 ? -4.950 10.394 -7.109 1.00 96.50 76 ALA A CA 1
ATOM 571 C C . ALA A 1 76 ? -3.666 9.777 -7.684 1.00 96.50 76 ALA A C 1
ATOM 573 O O . ALA A 1 76 ? -2.945 10.444 -8.416 1.00 96.50 76 ALA A O 1
ATOM 574 N N . SER A 1 77 ? -3.373 8.506 -7.395 1.00 95.81 77 SER A N 1
ATOM 575 C CA . SER A 1 77 ? -2.207 7.829 -7.976 1.00 95.81 77 SER A CA 1
ATOM 576 C C . SER A 1 77 ? -2.325 7.609 -9.489 1.00 95.81 77 SER A C 1
ATOM 578 O O . SER A 1 77 ? -1.314 7.631 -10.187 1.00 95.81 77 SER A O 1
ATOM 580 N N . GLU A 1 78 ? -3.542 7.461 -10.012 1.00 94.44 78 GLU A N 1
ATOM 581 C CA . GLU A 1 78 ? -3.783 7.299 -11.449 1.00 94.44 78 GLU A CA 1
ATOM 582 C C . GLU A 1 78 ? -3.816 8.640 -12.196 1.00 94.44 78 GLU A C 1
ATOM 584 O O . GLU A 1 78 ? -3.413 8.715 -13.360 1.00 94.44 78 GLU A O 1
ATOM 589 N N . ASP A 1 79 ? -4.247 9.715 -11.537 1.00 94.06 79 ASP A N 1
ATOM 590 C CA . ASP A 1 79 ? -4.430 11.023 -12.160 1.00 94.06 79 ASP A CA 1
ATOM 591 C C . ASP A 1 79 ? -3.109 11.823 -12.281 1.00 94.06 79 ASP A C 1
ATOM 593 O O . ASP A 1 79 ? -2.588 12.319 -11.272 1.00 94.06 79 ASP A O 1
ATOM 597 N N . PRO A 1 80 ? -2.575 12.026 -13.507 1.00 92.19 80 PRO A N 1
ATOM 598 C CA . PRO A 1 80 ? -1.305 12.709 -13.745 1.00 92.19 80 PRO A CA 1
ATOM 599 C C . PRO A 1 80 ? -1.295 14.196 -13.381 1.00 92.19 80 PRO A C 1
ATOM 601 O O . PRO A 1 80 ? -0.224 14.800 -13.432 1.00 92.19 80 PRO A O 1
ATOM 604 N N . THR A 1 81 ? -2.421 14.836 -13.059 1.00 92.38 81 THR A N 1
ATOM 605 C CA . THR A 1 81 ? -2.400 16.253 -12.663 1.00 92.38 81 THR A CA 1
ATOM 606 C C . THR A 1 81 ? -2.209 16.441 -11.156 1.00 92.38 81 THR A C 1
ATOM 608 O O . THR A 1 81 ? -1.712 17.497 -10.743 1.00 92.38 81 THR A O 1
ATOM 611 N N . THR A 1 82 ? -2.451 15.402 -10.348 1.00 94.62 82 THR A N 1
ATOM 612 C CA . THR A 1 82 ? -2.226 15.424 -8.894 1.00 94.62 82 THR A CA 1
ATOM 613 C C . THR A 1 82 ? -0.741 15.287 -8.523 1.00 94.62 82 THR A C 1
ATOM 615 O O . THR A 1 82 ? 0.080 14.788 -9.294 1.00 94.62 82 THR A O 1
ATOM 618 N N . LEU A 1 83 ? -0.363 15.698 -7.304 1.00 93.69 83 LEU A N 1
ATOM 619 C CA . LEU A 1 83 ? 1.018 15.553 -6.809 1.00 93.69 83 LEU A CA 1
ATOM 620 C C . LEU A 1 83 ? 1.471 14.088 -6.716 1.00 93.69 83 LEU A C 1
ATOM 622 O O . LEU A 1 83 ? 2.650 13.798 -6.935 1.00 93.69 83 LEU A O 1
ATOM 626 N N . LEU A 1 84 ? 0.557 13.177 -6.367 1.00 95.00 84 LEU A N 1
ATOM 627 C CA . LEU A 1 84 ? 0.852 11.751 -6.245 1.00 95.00 84 LEU A CA 1
ATOM 628 C C . LEU A 1 84 ? 0.939 11.091 -7.621 1.00 95.00 84 LEU A C 1
ATOM 630 O O . LEU A 1 84 ? 1.927 10.412 -7.886 1.00 95.00 84 LEU A O 1
ATOM 634 N N . GLY A 1 85 ? -0.021 11.345 -8.509 1.00 95.44 85 GLY A N 1
ATOM 635 C CA . GLY A 1 85 ? -0.021 10.795 -9.862 1.00 95.44 85 GLY A CA 1
ATOM 636 C C . GLY A 1 85 ? 1.167 11.265 -10.700 1.00 95.44 85 GLY A C 1
ATOM 637 O O . GLY A 1 85 ? 1.813 10.452 -11.360 1.00 95.44 85 GLY A O 1
ATOM 638 N N . LYS A 1 86 ? 1.561 12.546 -10.590 1.00 94.62 86 LYS A N 1
ATOM 639 C CA . LYS A 1 86 ? 2.827 13.038 -11.171 1.00 94.62 86 LYS A CA 1
ATOM 640 C C . LYS A 1 86 ? 4.015 12.252 -10.644 1.00 94.62 86 LYS A C 1
ATOM 642 O O . LYS A 1 86 ? 4.830 11.781 -11.428 1.00 94.62 86 LYS A O 1
ATOM 647 N N . ALA A 1 87 ? 4.100 12.101 -9.323 1.00 94.25 87 ALA A N 1
ATOM 648 C CA . ALA A 1 87 ? 5.206 11.419 -8.671 1.00 94.25 87 ALA A CA 1
ATOM 649 C C . ALA A 1 87 ? 5.340 9.957 -9.107 1.00 94.25 87 ALA A C 1
ATOM 651 O O . ALA A 1 87 ? 6.453 9.533 -9.398 1.00 94.25 87 ALA A O 1
ATOM 652 N N . VAL A 1 88 ? 4.243 9.197 -9.159 1.00 94.38 88 VAL A N 1
ATOM 653 C CA . VAL A 1 88 ? 4.293 7.768 -9.505 1.00 94.38 88 VAL A CA 1
ATOM 654 C C . VAL A 1 88 ? 4.518 7.512 -10.991 1.00 94.38 88 VAL A C 1
ATOM 656 O O . VAL A 1 88 ? 5.011 6.450 -11.342 1.00 94.38 88 VAL A O 1
ATOM 659 N N . ARG A 1 89 ? 4.219 8.483 -11.862 1.00 91.94 89 ARG A N 1
ATOM 660 C CA . ARG A 1 89 ? 4.484 8.394 -13.306 1.00 91.94 89 ARG A CA 1
ATOM 661 C C . ARG A 1 89 ? 5.913 8.768 -13.697 1.00 91.94 89 ARG A C 1
ATOM 663 O O . ARG A 1 89 ? 6.299 8.519 -14.832 1.00 91.94 89 ARG A O 1
ATOM 670 N N . LEU A 1 90 ? 6.707 9.333 -12.781 1.00 91.00 90 LEU A N 1
ATOM 671 C CA . LEU A 1 90 ? 8.126 9.602 -13.045 1.00 91.00 90 LEU A CA 1
ATOM 672 C C . LEU A 1 90 ? 8.930 8.318 -13.295 1.00 91.00 90 LEU A C 1
ATOM 674 O O . LEU A 1 90 ? 9.959 8.367 -13.962 1.00 91.00 90 LEU A O 1
ATOM 678 N N . ASN A 1 91 ? 8.489 7.195 -12.726 1.00 90.69 91 ASN A N 1
ATOM 679 C CA . ASN A 1 91 ? 9.105 5.890 -12.907 1.00 90.69 91 ASN A CA 1
ATOM 680 C C . ASN A 1 91 ? 8.062 4.788 -12.677 1.00 90.69 91 ASN A C 1
ATOM 682 O O . ASN A 1 91 ? 7.376 4.804 -11.658 1.00 90.69 91 ASN A O 1
ATOM 686 N N . ASP A 1 92 ? 7.994 3.788 -13.555 1.00 89.44 92 ASP A N 1
ATOM 687 C CA . ASP A 1 92 ? 7.043 2.668 -13.455 1.00 89.44 92 ASP A CA 1
ATOM 688 C C . ASP A 1 92 ? 7.053 1.929 -12.106 1.00 89.44 92 ASP A C 1
ATOM 690 O O . ASP A 1 92 ? 6.056 1.313 -11.725 1.00 89.44 92 ASP A O 1
ATOM 694 N N . LEU A 1 93 ? 8.182 1.933 -11.393 1.00 91.94 93 LEU A N 1
ATOM 695 C CA . LEU A 1 93 ? 8.332 1.265 -10.100 1.00 91.94 93 LEU A CA 1
ATOM 696 C C . LEU A 1 93 ? 7.727 2.076 -8.951 1.00 91.94 93 LEU A C 1
ATOM 698 O O . LEU A 1 93 ? 7.436 1.521 -7.890 1.00 91.94 93 LEU A O 1
ATOM 702 N N . PHE A 1 94 ? 7.501 3.376 -9.140 1.00 94.19 94 PHE A N 1
ATOM 703 C CA . PHE A 1 94 ? 6.958 4.236 -8.098 1.00 94.19 94 PHE A CA 1
ATOM 704 C C . PHE A 1 94 ? 5.480 3.991 -7.819 1.00 94.19 94 PHE A C 1
ATOM 706 O O . PHE A 1 94 ? 5.069 4.142 -6.672 1.00 94.19 94 PHE A O 1
ATOM 713 N N . PHE A 1 95 ? 4.693 3.563 -8.806 1.00 95.06 95 PHE A N 1
ATOM 714 C CA . PHE A 1 95 ? 3.297 3.191 -8.578 1.00 95.06 95 PHE A CA 1
ATOM 715 C C . PHE A 1 95 ? 3.159 2.017 -7.587 1.00 95.06 95 PHE A C 1
ATOM 717 O O . PHE A 1 95 ? 2.600 2.219 -6.505 1.00 95.06 95 PHE A O 1
ATOM 724 N N . PRO A 1 96 ? 3.725 0.818 -7.838 1.00 96.00 96 PRO A N 1
ATOM 725 C CA . PRO A 1 96 ? 3.627 -0.284 -6.881 1.00 96.00 96 PRO A CA 1
ATOM 726 C C . PRO A 1 96 ? 4.354 0.011 -5.559 1.00 96.00 96 PRO A C 1
ATOM 728 O O . PRO A 1 96 ? 3.904 -0.437 -4.504 1.00 96.00 96 PRO A O 1
ATOM 731 N N . MET A 1 97 ? 5.423 0.818 -5.576 1.00 96.19 97 MET A N 1
ATOM 732 C CA . MET A 1 97 ? 6.077 1.305 -4.357 1.00 96.19 97 MET A CA 1
ATOM 733 C C . MET A 1 97 ? 5.149 2.197 -3.517 1.00 96.19 97 MET A C 1
ATOM 735 O O . MET A 1 97 ? 5.113 2.056 -2.291 1.00 96.19 97 MET A O 1
ATOM 739 N N . ALA A 1 98 ? 4.388 3.099 -4.143 1.00 97.69 98 ALA A N 1
ATOM 740 C CA . ALA A 1 98 ? 3.427 3.952 -3.454 1.00 97.69 98 ALA A CA 1
ATOM 741 C C . ALA A 1 98 ? 2.323 3.114 -2.803 1.00 97.69 98 ALA A C 1
ATOM 743 O O . ALA A 1 98 ? 2.019 3.337 -1.634 1.00 97.69 98 ALA A O 1
ATOM 744 N N . PHE A 1 99 ? 1.793 2.103 -3.499 1.00 97.94 99 PHE A N 1
ATOM 745 C CA . PHE A 1 99 ? 0.825 1.162 -2.922 1.00 97.94 99 PHE A CA 1
ATOM 746 C C . PHE A 1 99 ? 1.414 0.353 -1.767 1.00 97.94 99 PHE A C 1
ATOM 748 O O . PHE A 1 99 ? 0.768 0.236 -0.727 1.00 97.94 99 PHE A O 1
ATOM 755 N N . ALA A 1 100 ? 2.653 -0.134 -1.899 1.00 98.31 100 ALA A N 1
ATOM 756 C CA . ALA A 1 100 ? 3.318 -0.849 -0.817 1.00 98.31 100 ALA A CA 1
ATOM 757 C C . ALA A 1 100 ? 3.451 0.040 0.433 1.00 98.31 100 ALA A C 1
ATOM 759 O O . ALA A 1 100 ? 3.051 -0.340 1.533 1.00 98.31 100 ALA A O 1
ATOM 760 N N . THR A 1 101 ? 3.942 1.266 0.241 1.00 98.25 101 THR A N 1
ATOM 761 C CA . THR A 1 101 ? 4.167 2.248 1.311 1.00 98.25 101 THR A CA 1
ATOM 762 C C . THR A 1 101 ? 2.854 2.723 1.938 1.00 98.25 101 THR A C 1
ATOM 764 O O . THR A 1 101 ? 2.728 2.756 3.161 1.00 98.25 101 THR A O 1
ATOM 767 N N . GLY A 1 102 ? 1.846 3.038 1.121 1.00 98.12 102 GLY A N 1
ATOM 768 C CA . GLY A 1 102 ? 0.498 3.377 1.576 1.00 98.12 102 GLY A CA 1
ATOM 769 C C . GLY A 1 102 ? -0.134 2.226 2.359 1.00 98.12 102 GLY A C 1
ATOM 770 O O . GLY A 1 102 ? -0.703 2.450 3.425 1.00 98.12 102 GLY A O 1
ATOM 771 N N . GLY A 1 103 ? 0.066 0.983 1.914 1.00 98.06 103 GLY A N 1
ATOM 772 C CA . GLY A 1 103 ? -0.343 -0.213 2.644 1.00 98.06 103 GLY A CA 1
ATOM 773 C C . GLY A 1 103 ? 0.243 -0.285 4.055 1.00 98.06 103 GLY A C 1
ATOM 774 O O . GLY A 1 103 ? -0.480 -0.588 5.003 1.00 98.06 103 GLY A O 1
ATOM 775 N N . MET A 1 104 ? 1.513 0.093 4.235 1.00 98.00 104 MET A N 1
ATOM 776 C CA . MET A 1 104 ? 2.127 0.188 5.568 1.00 98.00 104 MET A CA 1
ATOM 777 C C . MET A 1 104 ? 1.488 1.275 6.438 1.00 98.00 104 MET A C 1
ATOM 779 O O . MET A 1 104 ? 1.311 1.054 7.636 1.00 98.00 104 MET A O 1
ATOM 783 N N . VAL A 1 105 ? 1.101 2.418 5.856 1.00 98.12 105 VAL A N 1
ATOM 784 C CA . VAL A 1 105 ? 0.362 3.473 6.573 1.00 98.12 105 VAL A CA 1
ATOM 785 C C . VAL A 1 105 ? -0.984 2.937 7.060 1.00 98.12 105 VAL A C 1
ATOM 787 O O . VAL A 1 105 ? -1.275 3.021 8.251 1.00 98.12 105 VAL A O 1
ATOM 790 N N . PHE A 1 106 ? -1.782 2.332 6.175 1.00 97.50 106 PHE A N 1
ATOM 791 C CA . PHE A 1 106 ? -3.078 1.745 6.537 1.00 97.50 106 PHE A CA 1
ATOM 792 C C . PHE A 1 106 ? -2.936 0.635 7.581 1.00 97.50 106 PHE A C 1
ATOM 794 O O . PHE A 1 106 ? -3.684 0.610 8.558 1.00 97.50 106 PHE A O 1
ATOM 801 N N . PHE A 1 107 ? -1.941 -0.239 7.424 1.00 97.50 107 PHE A N 1
ATOM 802 C CA . PHE A 1 107 ? -1.663 -1.295 8.388 1.00 97.50 107 PHE A CA 1
ATOM 803 C C . PHE A 1 107 ? -1.289 -0.722 9.763 1.00 97.50 107 PHE A C 1
ATOM 805 O O . PHE A 1 107 ? -1.873 -1.117 10.772 1.00 97.50 107 PHE A O 1
ATOM 812 N N . GLY A 1 108 ? -0.373 0.252 9.806 1.00 96.12 108 GLY A N 1
ATOM 813 C CA . GLY A 1 108 ? 0.029 0.935 11.036 1.00 96.12 108 GLY A CA 1
ATOM 814 C C . GLY A 1 108 ? -1.144 1.643 11.714 1.00 96.12 108 GLY A C 1
ATOM 815 O O . GLY A 1 108 ? -1.358 1.463 12.911 1.00 96.12 108 GLY A O 1
ATOM 816 N N . LEU A 1 109 ? -1.968 2.364 10.947 1.00 95.31 109 LEU A N 1
ATOM 817 C CA . LEU A 1 109 ? -3.205 2.970 11.446 1.00 95.31 109 LEU A CA 1
ATOM 818 C C . LEU A 1 109 ? -4.156 1.920 12.021 1.00 95.31 109 LEU A C 1
ATOM 820 O O . LEU A 1 109 ? -4.714 2.139 13.093 1.00 95.31 109 LEU A O 1
ATOM 824 N N . GLY A 1 110 ? -4.307 0.768 11.367 1.00 94.94 110 GLY A N 1
ATOM 825 C CA . GLY A 1 110 ? -5.066 -0.358 11.902 1.00 94.94 110 GLY A CA 1
ATOM 826 C C . GLY A 1 110 ? -4.563 -0.777 13.284 1.00 94.94 110 GLY A C 1
ATOM 827 O O . GLY A 1 110 ? -5.329 -0.757 14.248 1.00 94.94 110 GLY A O 1
ATOM 828 N N . VAL A 1 111 ? -3.262 -1.049 13.414 1.00 93.81 111 VAL A N 1
ATOM 829 C CA . VAL A 1 111 ? -2.643 -1.426 14.698 1.00 93.81 111 VAL A CA 1
ATOM 830 C C . VAL A 1 111 ? -2.877 -0.361 15.778 1.00 93.81 111 VAL A C 1
ATOM 832 O O . VAL A 1 111 ? -3.214 -0.708 16.909 1.00 93.81 111 VAL A O 1
ATOM 835 N N . ILE A 1 112 ? -2.780 0.930 15.436 1.00 94.19 112 ILE A N 1
ATOM 836 C CA . ILE A 1 112 ? -2.994 2.047 16.373 1.00 94.19 112 ILE A CA 1
ATOM 837 C C . ILE A 1 112 ? -4.412 2.046 16.970 1.00 94.19 112 ILE A C 1
ATOM 839 O O . ILE A 1 112 ? -4.573 2.347 18.155 1.00 94.19 112 ILE A O 1
ATOM 843 N N . HIS A 1 113 ? -5.434 1.671 16.192 1.00 91.75 113 HIS A N 1
ATOM 844 C CA . HIS A 1 113 ? -6.825 1.623 16.665 1.00 91.75 113 HIS A CA 1
ATOM 845 C C . HIS A 1 113 ? -7.073 0.534 17.726 1.00 91.75 113 HIS A C 1
ATOM 847 O O . HIS A 1 113 ? -8.002 0.659 18.527 1.00 91.75 113 HIS A O 1
ATOM 853 N N . GLY A 1 114 ? -6.232 -0.503 17.782 1.00 88.25 114 GLY A N 1
ATOM 854 C CA . GLY A 1 114 ? -6.263 -1.525 18.830 1.00 88.25 114 GLY A CA 1
ATOM 855 C C . GLY A 1 114 ? -7.554 -2.362 18.904 1.00 88.25 114 GLY A C 1
ATOM 856 O O . GLY A 1 114 ? -8.373 -2.410 17.986 1.00 88.25 114 GLY A O 1
ATOM 857 N N . ASP A 1 115 ? -7.723 -3.080 20.017 1.00 86.00 115 ASP A N 1
ATOM 858 C CA . ASP A 1 115 ? -8.808 -4.060 20.217 1.00 86.00 115 ASP A CA 1
ATOM 859 C C . ASP A 1 115 ? -10.061 -3.534 20.923 1.00 86.00 115 ASP A C 1
ATOM 861 O O . ASP A 1 115 ? -10.984 -4.306 21.180 1.00 86.00 115 ASP A O 1
ATOM 865 N N . GLY A 1 116 ? -10.099 -2.237 21.228 1.00 86.31 116 GLY A N 1
ATOM 866 C CA . GLY A 1 116 ? -11.223 -1.600 21.910 1.00 86.31 116 GLY A CA 1
ATOM 867 C C . GLY A 1 116 ? -12.422 -1.340 20.993 1.00 86.31 116 GLY A C 1
ATOM 868 O O . GLY A 1 116 ? -12.756 -2.126 20.105 1.00 86.31 116 GLY A O 1
ATOM 869 N N . GLU A 1 117 ? -13.063 -0.189 21.190 1.00 84.56 117 GLU A N 1
ATOM 870 C CA . GLU A 1 117 ? -14.275 0.230 20.467 1.00 84.56 117 GLU A CA 1
ATOM 871 C C . GLU A 1 117 ? -14.105 0.205 18.936 1.00 84.56 117 GLU A C 1
ATOM 873 O O . GLU A 1 117 ? -15.031 -0.135 18.200 1.00 84.56 117 GLU A O 1
ATOM 878 N N . TYR A 1 118 ? -12.885 0.455 18.453 1.00 88.81 118 TYR A N 1
ATOM 879 C CA . TYR A 1 118 ? -12.543 0.500 17.032 1.00 88.81 118 TYR A CA 1
ATOM 880 C C . TYR A 1 118 ? -12.046 -0.833 16.452 1.00 88.81 118 TYR A C 1
ATOM 882 O O . TYR A 1 118 ? -11.504 -0.852 15.349 1.00 88.81 118 TYR A O 1
ATOM 890 N N . ARG A 1 119 ? -12.248 -1.974 17.126 1.00 90.25 119 ARG A N 1
ATOM 891 C CA . ARG A 1 119 ? -11.732 -3.285 16.677 1.00 90.25 119 ARG A CA 1
ATOM 892 C C . ARG A 1 119 ? -12.113 -3.653 15.237 1.00 90.25 119 ARG A C 1
ATOM 894 O O . ARG A 1 119 ? -11.292 -4.201 14.507 1.00 90.25 119 ARG A O 1
ATOM 901 N N . ARG A 1 120 ? -13.354 -3.380 14.816 1.00 90.12 120 ARG A N 1
ATOM 902 C CA . ARG A 1 120 ? -13.795 -3.659 13.433 1.00 90.12 120 ARG A CA 1
ATOM 903 C C . ARG A 1 120 ? -13.106 -2.737 12.426 1.00 90.12 120 ARG A C 1
ATOM 905 O O . ARG A 1 120 ? -12.720 -3.190 11.353 1.00 90.12 120 ARG A O 1
ATOM 912 N N . LEU A 1 121 ? -12.915 -1.471 12.795 1.00 91.62 121 LEU A N 1
ATOM 913 C CA . LEU A 1 121 ? -12.225 -0.494 11.961 1.00 91.62 121 LEU A CA 1
ATOM 914 C C . LEU A 1 121 ? -10.746 -0.854 11.819 1.00 91.62 121 LEU A C 1
ATOM 916 O O . LEU A 1 121 ? -10.234 -0.889 10.705 1.00 91.62 121 LEU A O 1
ATOM 920 N N . ARG A 1 122 ? -10.096 -1.242 12.924 1.00 93.25 122 ARG A N 1
ATOM 921 C CA . ARG A 1 122 ? -8.756 -1.838 12.917 1.00 93.25 122 ARG A CA 1
ATOM 922 C C . ARG A 1 122 ? -8.664 -2.969 11.901 1.00 93.25 122 ARG A C 1
ATOM 924 O O . ARG A 1 122 ? -7.770 -2.948 11.067 1.00 93.25 122 ARG A O 1
ATOM 931 N N . GLN A 1 123 ? -9.571 -3.946 11.968 1.00 94.19 123 GLN A N 1
ATOM 932 C CA . GLN A 1 123 ? -9.539 -5.097 11.064 1.00 94.19 123 GLN A CA 1
ATOM 933 C C . GLN A 1 123 ? -9.640 -4.672 9.598 1.00 94.19 123 GLN A C 1
ATOM 935 O O . GLN A 1 123 ? -8.884 -5.182 8.780 1.00 94.19 123 GLN A O 1
ATOM 940 N N . LEU A 1 124 ? -10.528 -3.732 9.267 1.00 94.31 124 LEU A N 1
ATOM 941 C CA . LEU A 1 124 ? -10.649 -3.200 7.909 1.00 94.31 124 LEU A CA 1
ATOM 942 C C . LEU A 1 124 ? -9.340 -2.542 7.445 1.00 94.31 124 LEU A C 1
ATOM 944 O O . LEU A 1 124 ? -8.854 -2.851 6.360 1.00 94.31 124 LEU A O 1
ATOM 948 N N . LEU A 1 125 ? -8.737 -1.696 8.282 1.00 95.94 125 LEU A N 1
ATOM 949 C CA . LEU A 1 125 ? -7.487 -1.000 7.968 1.00 95.94 125 LEU A CA 1
ATOM 950 C C . LEU A 1 125 ? -6.297 -1.947 7.824 1.00 95.94 125 LEU A C 1
ATOM 952 O O . LEU A 1 125 ? -5.526 -1.821 6.878 1.00 95.94 125 LEU A O 1
ATOM 956 N N . GLU A 1 126 ? -6.171 -2.925 8.721 1.00 96.31 126 GLU A N 1
ATOM 957 C CA . GLU A 1 126 ? -5.139 -3.958 8.634 1.00 96.31 126 GLU A CA 1
ATOM 958 C C . GLU A 1 126 ? -5.276 -4.762 7.337 1.00 96.31 126 GLU A C 1
ATOM 960 O O . GLU A 1 126 ? -4.277 -5.022 6.678 1.00 96.31 126 GLU A O 1
ATOM 965 N N . GLN A 1 127 ? -6.497 -5.133 6.940 1.00 96.62 127 GLN A N 1
ATOM 966 C CA . GLN A 1 127 ? -6.730 -5.907 5.718 1.00 96.62 127 GLN A CA 1
ATOM 967 C C . GLN A 1 127 ? -6.437 -5.096 4.452 1.00 96.62 127 GLN A C 1
ATOM 969 O O . GLN A 1 127 ? -5.721 -5.587 3.581 1.00 96.62 127 GLN A O 1
ATOM 974 N N . LEU A 1 128 ? -6.932 -3.856 4.360 1.00 96.69 128 LEU A N 1
ATOM 975 C CA . LEU A 1 128 ? -6.611 -2.958 3.245 1.00 96.69 128 LEU A CA 1
ATOM 976 C C . LEU A 1 128 ? -5.104 -2.685 3.174 1.00 96.69 128 LEU A C 1
ATOM 978 O O . LEU A 1 128 ? -4.517 -2.720 2.094 1.00 96.69 128 LEU A O 1
ATOM 982 N N . GLY A 1 129 ? -4.476 -2.479 4.334 1.00 97.69 129 GLY A N 1
ATOM 983 C CA . GLY A 1 129 ? -3.044 -2.263 4.460 1.00 97.69 129 GLY A CA 1
ATOM 984 C C . GLY A 1 129 ? -2.219 -3.455 3.986 1.00 97.69 129 GLY A C 1
ATOM 985 O O . GLY A 1 129 ? -1.327 -3.281 3.163 1.00 97.69 129 GLY A O 1
ATOM 986 N N . LEU A 1 130 ? -2.545 -4.672 4.438 1.00 97.75 130 LEU A N 1
ATOM 987 C CA . LEU A 1 130 ? -1.871 -5.902 4.005 1.00 97.75 130 LEU A CA 1
ATOM 988 C C . LEU A 1 130 ? -2.077 -6.174 2.513 1.00 97.75 130 LEU A C 1
ATOM 990 O O . LEU A 1 130 ? -1.123 -6.541 1.830 1.00 97.75 130 LEU A O 1
ATOM 994 N N . MET A 1 131 ? -3.290 -5.957 1.996 1.00 97.19 131 MET A N 1
ATOM 995 C CA . MET A 1 131 ? -3.592 -6.129 0.575 1.00 97.19 131 MET A CA 1
ATOM 996 C C . MET A 1 131 ? -2.757 -5.181 -0.295 1.00 97.19 131 MET A C 1
ATOM 998 O O . MET A 1 131 ? -2.133 -5.627 -1.257 1.00 97.19 131 MET A O 1
ATOM 1002 N N . ALA A 1 132 ? -2.698 -3.894 0.059 1.00 97.81 132 ALA A N 1
ATOM 1003 C CA . ALA A 1 132 ? -1.907 -2.904 -0.668 1.00 97.81 132 ALA A CA 1
ATOM 1004 C C . ALA A 1 132 ? -0.392 -3.129 -0.503 1.00 97.81 132 ALA A C 1
ATOM 1006 O O . ALA A 1 132 ? 0.343 -3.068 -1.489 1.00 97.81 132 ALA A O 1
ATOM 1007 N N . LEU A 1 133 ? 0.065 -3.461 0.713 1.00 98.38 133 LEU A N 1
ATOM 1008 C CA . LEU A 1 133 ? 1.466 -3.766 1.013 1.00 98.38 133 LEU A CA 1
ATOM 1009 C C . LEU A 1 133 ? 1.965 -4.936 0.164 1.00 98.38 133 LEU A C 1
ATOM 1011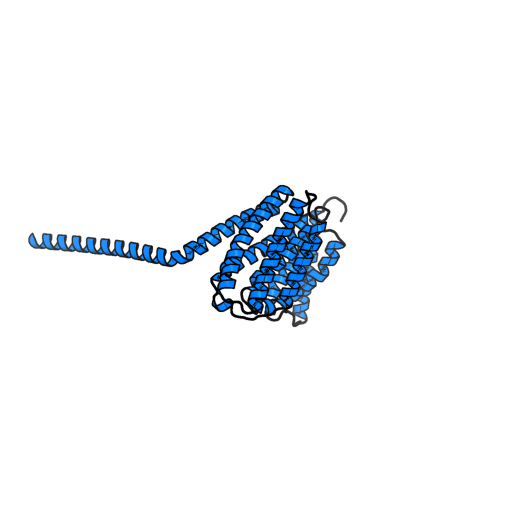 O O . LEU A 1 133 ? 2.917 -4.797 -0.603 1.00 98.38 133 LEU A O 1
ATOM 1015 N N . PHE A 1 134 ? 1.311 -6.089 0.285 1.00 98.06 134 PHE A N 1
ATOM 1016 C CA . PHE A 1 134 ? 1.741 -7.297 -0.402 1.00 98.06 134 PHE A CA 1
ATOM 1017 C C . PHE A 1 134 ? 1.453 -7.252 -1.901 1.00 98.06 134 PHE A C 1
ATOM 1019 O O . PHE A 1 134 ? 2.269 -7.753 -2.669 1.00 98.06 134 PHE A O 1
ATOM 1026 N N . GLY A 1 135 ? 0.374 -6.601 -2.347 1.00 97.31 135 GLY A N 1
ATOM 1027 C CA . GLY A 1 135 ? 0.120 -6.368 -3.772 1.00 97.31 135 GLY A CA 1
ATOM 1028 C C . GLY A 1 135 ? 1.191 -5.487 -4.428 1.00 97.31 135 GLY A C 1
ATOM 1029 O O . GLY A 1 135 ? 1.692 -5.810 -5.510 1.00 97.31 135 GLY A O 1
ATOM 1030 N N . GLY A 1 136 ? 1.607 -4.415 -3.746 1.00 97.19 136 GLY A N 1
ATOM 1031 C CA . GLY A 1 136 ? 2.696 -3.547 -4.193 1.00 97.19 136 GLY A CA 1
ATOM 1032 C C . GLY A 1 136 ? 4.035 -4.286 -4.252 1.00 97.19 136 GLY A C 1
ATOM 1033 O O . GLY A 1 136 ? 4.692 -4.286 -5.294 1.00 97.19 136 GLY A O 1
ATOM 1034 N N . LEU A 1 137 ? 4.405 -4.996 -3.179 1.00 97.62 137 LEU A N 1
ATOM 1035 C CA . LEU A 1 137 ? 5.628 -5.807 -3.143 1.00 97.62 137 LEU A CA 1
ATOM 1036 C C . LEU A 1 137 ? 5.611 -6.922 -4.198 1.00 97.62 137 LEU A C 1
ATOM 1038 O O . LEU A 1 137 ? 6.613 -7.135 -4.872 1.00 97.62 137 LEU A O 1
ATOM 1042 N N . LEU A 1 138 ? 4.485 -7.605 -4.410 1.00 95.88 138 LEU A N 1
ATOM 1043 C CA . LEU A 1 138 ? 4.362 -8.635 -5.446 1.00 95.88 138 LEU A CA 1
ATOM 1044 C C . LEU A 1 138 ? 4.676 -8.065 -6.833 1.00 95.88 138 LEU A C 1
ATOM 1046 O O . LEU A 1 138 ? 5.452 -8.650 -7.587 1.00 95.88 138 LEU A O 1
ATOM 1050 N N . THR A 1 139 ? 4.118 -6.895 -7.141 1.00 94.50 139 THR A N 1
ATOM 1051 C CA . THR A 1 139 ? 4.338 -6.211 -8.420 1.00 94.50 139 THR A CA 1
ATOM 1052 C C . THR A 1 139 ? 5.797 -5.774 -8.575 1.00 94.50 139 THR A C 1
ATOM 1054 O O . THR A 1 139 ? 6.394 -5.973 -9.633 1.00 94.50 139 THR A O 1
ATOM 1057 N N . LEU A 1 140 ? 6.416 -5.260 -7.504 1.00 93.69 140 LEU A N 1
ATOM 1058 C CA . LEU A 1 140 ? 7.845 -4.926 -7.480 1.00 93.69 140 LEU A CA 1
ATOM 1059 C C . LEU A 1 140 ? 8.749 -6.143 -7.713 1.00 93.69 140 LEU A C 1
ATOM 1061 O O . LEU A 1 140 ? 9.840 -5.990 -8.263 1.00 93.69 140 LEU A O 1
ATOM 1065 N N . GLY A 1 141 ? 8.298 -7.356 -7.380 1.00 90.50 141 GLY A N 1
ATOM 1066 C CA . GLY A 1 141 ? 9.036 -8.594 -7.649 1.00 90.50 141 GLY A CA 1
ATOM 1067 C C . GLY A 1 141 ? 9.298 -8.826 -9.138 1.00 90.50 141 GLY A C 1
ATOM 1068 O O . GLY A 1 141 ? 10.303 -9.434 -9.500 1.00 90.50 141 GLY A O 1
ATOM 1069 N N . PHE A 1 142 ? 8.456 -8.283 -10.016 1.00 88.00 142 PHE A N 1
ATOM 1070 C CA . PHE A 1 142 ? 8.610 -8.386 -11.469 1.00 88.00 142 PHE A CA 1
ATOM 1071 C C . PHE A 1 142 ? 9.425 -7.245 -12.095 1.00 88.00 142 PHE A C 1
ATOM 1073 O O . PHE A 1 142 ? 9.621 -7.235 -13.310 1.00 88.00 142 PHE A O 1
ATOM 1080 N N . SER A 1 143 ? 9.935 -6.302 -11.294 1.00 83.94 143 SER A N 1
ATOM 1081 C CA . SER A 1 143 ? 10.703 -5.146 -11.788 1.00 83.94 143 SER A CA 1
ATOM 1082 C C . SER A 1 143 ? 11.944 -5.532 -12.603 1.00 83.94 143 SER A C 1
ATOM 1084 O O . SER A 1 143 ? 12.294 -4.823 -13.542 1.00 83.94 143 SER A O 1
ATOM 1086 N N . TRP A 1 144 ? 12.544 -6.698 -12.336 1.00 76.56 144 TRP A N 1
ATOM 1087 C CA . TRP A 1 144 ? 13.683 -7.226 -13.099 1.00 76.56 144 TRP A CA 1
ATOM 1088 C C . TRP A 1 144 ? 13.377 -7.538 -14.572 1.00 76.56 144 TRP A C 1
ATOM 1090 O O . TRP A 1 144 ? 14.295 -7.847 -15.318 1.00 76.56 144 TRP A O 1
ATOM 1100 N N . ARG A 1 145 ? 12.120 -7.496 -15.021 1.00 76.19 145 ARG A N 1
ATOM 1101 C CA . ARG A 1 145 ? 11.777 -7.681 -16.442 1.00 76.19 145 ARG A CA 1
ATOM 1102 C C . ARG A 1 145 ? 11.749 -6.371 -17.232 1.00 76.19 145 ARG A C 1
ATOM 1104 O O . ARG A 1 145 ? 11.577 -6.411 -18.444 1.00 76.19 145 ARG A O 1
ATOM 1111 N N . LYS A 1 146 ? 11.863 -5.222 -16.560 1.00 70.38 146 LYS A N 1
ATOM 1112 C CA . LYS A 1 146 ? 11.708 -3.896 -17.165 1.00 70.38 146 LYS A CA 1
ATOM 1113 C C . LYS A 1 146 ? 13.043 -3.152 -17.229 1.00 70.38 146 LYS A C 1
ATOM 1115 O O . LYS A 1 146 ? 13.262 -2.224 -16.456 1.00 70.38 146 LYS A O 1
ATOM 1120 N N . GLU A 1 147 ? 13.919 -3.559 -18.142 1.00 67.19 147 GLU A N 1
ATOM 1121 C CA . GLU A 1 147 ? 15.245 -2.943 -18.323 1.00 67.19 147 GLU A CA 1
ATOM 1122 C C . GLU A 1 147 ? 15.122 -1.430 -18.608 1.00 67.19 147 GLU A C 1
ATOM 1124 O O . GLU A 1 147 ? 15.665 -0.612 -17.866 1.00 67.19 147 GLU A O 1
ATOM 1129 N N . ASP A 1 148 ? 14.244 -1.039 -19.537 1.00 63.47 148 ASP A N 1
ATOM 1130 C CA . ASP A 1 148 ? 14.030 0.370 -19.914 1.00 63.47 148 ASP A CA 1
ATOM 1131 C C . ASP A 1 148 ? 13.435 1.241 -18.791 1.00 63.47 148 ASP A C 1
ATOM 1133 O O . ASP A 1 148 ? 13.697 2.442 -18.712 1.00 63.47 148 ASP A O 1
ATOM 1137 N N . ALA A 1 149 ? 12.662 0.646 -17.874 1.00 58.44 149 ALA A N 1
ATOM 1138 C CA . ALA A 1 149 ? 12.000 1.377 -16.790 1.00 58.44 149 ALA A CA 1
ATOM 1139 C C . ALA A 1 149 ? 12.954 1.791 -15.656 1.00 58.44 149 ALA A C 1
ATOM 1141 O O . ALA A 1 149 ? 12.549 2.497 -14.732 1.00 58.44 149 ALA A O 1
ATOM 1142 N N . THR A 1 150 ? 14.212 1.344 -15.689 1.00 59.38 150 THR A N 1
ATOM 1143 C CA . THR A 1 150 ? 15.171 1.524 -14.589 1.00 59.38 150 THR A CA 1
ATOM 1144 C C . THR A 1 150 ? 16.162 2.674 -14.775 1.00 59.38 150 THR A C 1
ATOM 1146 O O . THR A 1 150 ? 16.971 2.933 -13.888 1.00 59.38 150 THR A O 1
ATOM 1149 N N . HIS A 1 151 ? 16.063 3.427 -15.876 1.00 56.50 151 HIS A N 1
ATOM 1150 C CA . HIS A 1 151 ? 17.065 4.433 -16.258 1.00 56.50 151 HIS A CA 1
ATOM 1151 C C . HIS A 1 151 ? 16.737 5.891 -15.907 1.00 56.50 151 HIS A C 1
ATOM 1153 O O . HIS A 1 151 ? 17.473 6.798 -16.292 1.00 56.50 151 HIS A O 1
ATOM 1159 N N . SER A 1 152 ? 15.670 6.164 -15.157 1.00 62.31 152 SER A N 1
ATOM 1160 C CA . SER A 1 152 ? 15.331 7.543 -14.792 1.00 62.31 152 SER A CA 1
ATOM 1161 C C . SER A 1 152 ? 15.921 7.918 -13.428 1.00 62.31 152 SER A C 1
ATOM 1163 O O . SER A 1 152 ? 15.490 7.358 -12.422 1.00 62.31 152 SER A O 1
ATOM 1165 N N . GLY A 1 153 ? 16.807 8.921 -13.377 1.00 75.38 153 GLY A N 1
ATOM 1166 C CA . GLY A 1 153 ? 17.231 9.634 -12.154 1.00 75.38 153 GLY A CA 1
ATOM 1167 C C . GLY A 1 153 ? 16.100 10.463 -11.529 1.00 75.38 153 GLY A C 1
ATOM 1168 O O . GLY A 1 153 ? 16.223 11.667 -11.312 1.00 75.38 153 GLY A O 1
ATOM 1169 N N . ALA A 1 154 ? 14.941 9.838 -11.333 1.00 83.81 154 ALA A N 1
ATOM 1170 C CA . ALA A 1 154 ? 13.704 10.486 -10.946 1.00 83.81 154 ALA A CA 1
ATOM 1171 C C . ALA A 1 154 ? 13.675 10.739 -9.437 1.00 83.81 154 ALA A C 1
ATOM 1173 O O . ALA A 1 154 ? 13.768 9.816 -8.626 1.00 83.81 154 ALA A O 1
ATOM 1174 N N . VAL A 1 155 ? 13.475 11.998 -9.049 1.00 86.44 155 VAL A N 1
ATOM 1175 C CA . VAL A 1 155 ? 13.348 12.395 -7.645 1.00 86.44 155 VAL A CA 1
ATOM 1176 C C . VAL A 1 155 ? 11.923 12.856 -7.370 1.00 86.44 155 VAL A C 1
ATOM 1178 O O . VAL A 1 155 ? 11.419 13.776 -8.005 1.00 86.44 155 VAL A O 1
ATOM 1181 N N . SER A 1 156 ? 11.281 12.231 -6.382 1.00 91.81 156 SER A N 1
ATOM 1182 C CA . SER A 1 156 ? 9.959 12.622 -5.893 1.00 91.81 156 SER A CA 1
ATOM 1183 C C . SER A 1 156 ? 9.986 12.897 -4.392 1.00 91.81 156 SER A C 1
ATOM 1185 O O . SER A 1 156 ? 10.270 12.004 -3.585 1.00 91.81 156 SER A O 1
ATOM 1187 N N . PHE A 1 157 ? 9.656 14.133 -4.009 1.00 94.12 157 PHE A N 1
ATOM 1188 C CA . PHE A 1 157 ? 9.444 14.508 -2.608 1.00 94.12 157 PHE A CA 1
ATOM 1189 C C . PHE A 1 157 ? 8.135 13.933 -2.055 1.00 94.12 157 PHE A C 1
ATOM 1191 O O . PHE A 1 157 ? 8.085 13.575 -0.882 1.00 94.12 157 PHE A O 1
ATOM 1198 N N . THR A 1 158 ? 7.111 13.755 -2.897 1.00 95.69 158 THR A N 1
ATOM 1199 C CA . THR A 1 158 ? 5.832 13.135 -2.512 1.00 95.69 158 THR A CA 1
ATOM 1200 C C . THR A 1 158 ? 6.033 11.716 -1.983 1.00 95.69 158 THR A C 1
ATOM 1202 O O . THR A 1 158 ? 5.509 11.363 -0.930 1.00 95.69 158 THR A O 1
ATOM 1205 N N . LEU A 1 159 ? 6.840 10.901 -2.672 1.00 95.56 159 LEU A N 1
ATOM 1206 C CA . LEU A 1 159 ? 7.125 9.529 -2.231 1.00 95.56 159 LEU A CA 1
ATOM 1207 C C . LEU A 1 159 ? 8.001 9.494 -0.980 1.00 95.56 159 LEU A C 1
ATOM 1209 O O . LEU A 1 159 ? 7.835 8.614 -0.140 1.00 95.56 159 LEU A O 1
ATOM 1213 N N . LEU A 1 160 ? 8.907 10.465 -0.826 1.00 96.62 160 LEU A N 1
ATOM 1214 C CA . LEU A 1 160 ? 9.682 10.608 0.404 1.00 96.62 160 LEU A CA 1
ATOM 1215 C C . LEU A 1 160 ? 8.773 10.949 1.595 1.00 96.62 160 LEU A C 1
ATOM 1217 O O . LEU A 1 160 ? 8.925 10.358 2.660 1.00 96.62 160 LEU A O 1
ATOM 1221 N N . ALA A 1 161 ? 7.804 11.848 1.405 1.00 97.62 161 ALA A N 1
ATOM 1222 C CA . ALA A 1 161 ? 6.808 12.177 2.419 1.00 97.62 161 ALA A CA 1
ATOM 1223 C C . ALA A 1 161 ? 5.925 10.966 2.762 1.00 97.62 161 ALA A C 1
ATOM 1225 O O . ALA A 1 161 ? 5.656 10.721 3.936 1.00 97.62 161 ALA A O 1
ATOM 1226 N N . LEU A 1 162 ? 5.533 10.162 1.767 1.00 97.62 162 LEU A N 1
ATOM 1227 C CA . LEU A 1 162 ? 4.762 8.937 1.990 1.00 97.62 162 LEU A CA 1
ATOM 1228 C C . LEU A 1 162 ? 5.563 7.883 2.775 1.00 97.62 162 LEU A C 1
ATOM 1230 O O . LEU A 1 162 ? 5.025 7.270 3.694 1.00 97.62 162 LEU A O 1
ATOM 1234 N N . LEU A 1 163 ? 6.855 7.711 2.473 1.00 98.00 163 LEU A N 1
ATOM 1235 C CA . LEU A 1 163 ? 7.759 6.855 3.253 1.00 98.00 163 LEU A CA 1
ATOM 1236 C C . LEU A 1 163 ? 7.914 7.352 4.693 1.00 98.00 163 LEU A C 1
ATOM 1238 O O . LEU A 1 163 ? 7.866 6.552 5.625 1.00 98.00 163 LEU A O 1
ATOM 1242 N N . ALA A 1 164 ? 8.068 8.665 4.886 1.00 98.25 164 ALA A N 1
ATOM 1243 C CA . ALA A 1 164 ? 8.141 9.263 6.215 1.00 98.25 164 ALA A CA 1
ATOM 1244 C C . ALA A 1 164 ? 6.839 9.044 7.002 1.00 98.25 164 ALA A C 1
ATOM 1246 O O . ALA A 1 164 ? 6.883 8.706 8.185 1.00 98.25 164 ALA A O 1
ATOM 1247 N N . LEU A 1 165 ? 5.684 9.158 6.339 1.00 97.94 165 LEU A N 1
ATOM 1248 C CA . LEU A 1 165 ? 4.383 8.869 6.936 1.00 97.94 165 LEU A CA 1
ATOM 1249 C C . LEU A 1 165 ? 4.246 7.389 7.316 1.00 97.94 165 LEU A C 1
ATOM 1251 O O . LEU A 1 165 ? 3.741 7.084 8.394 1.00 97.94 165 LEU A O 1
ATOM 1255 N N . ALA A 1 166 ? 4.725 6.469 6.476 1.00 97.81 166 ALA A N 1
ATOM 1256 C CA . ALA A 1 166 ? 4.730 5.040 6.783 1.00 97.81 166 ALA A CA 1
ATOM 1257 C C . ALA A 1 166 ? 5.647 4.711 7.968 1.00 97.81 166 ALA A C 1
ATOM 1259 O O . ALA A 1 166 ? 5.245 3.968 8.864 1.00 97.81 166 ALA A O 1
ATOM 1260 N N . LEU A 1 167 ? 6.839 5.312 8.024 1.00 97.81 167 LEU A N 1
ATOM 1261 C CA . LEU A 1 167 ? 7.742 5.186 9.166 1.00 97.81 167 LEU A CA 1
ATOM 1262 C C . LEU A 1 167 ? 7.088 5.707 10.450 1.00 97.81 167 LEU A C 1
ATOM 1264 O O . LEU A 1 167 ? 7.133 5.025 11.472 1.00 97.81 167 LEU A O 1
ATOM 1268 N N . LEU A 1 168 ? 6.440 6.873 10.391 1.00 97.62 168 LEU A N 1
ATOM 1269 C CA . LEU A 1 168 ? 5.709 7.437 11.523 1.00 97.62 168 LEU A CA 1
ATOM 1270 C C . LEU A 1 168 ? 4.566 6.515 11.964 1.00 97.62 168 LEU A C 1
ATOM 1272 O O . LEU A 1 168 ? 4.433 6.238 13.153 1.00 97.62 168 LEU A O 1
ATOM 1276 N N . ALA A 1 169 ? 3.772 5.995 11.026 1.00 95.44 169 ALA A N 1
ATOM 1277 C CA . ALA A 1 169 ? 2.676 5.079 11.326 1.00 95.44 169 ALA A CA 1
ATOM 1278 C C . ALA A 1 169 ? 3.178 3.798 12.013 1.00 95.44 169 ALA A C 1
ATOM 1280 O O . ALA A 1 169 ? 2.610 3.386 13.023 1.00 95.44 169 ALA A O 1
ATOM 1281 N N . VAL A 1 170 ? 4.273 3.205 11.524 1.00 92.88 170 VAL A N 1
ATOM 1282 C CA . VAL A 1 170 ? 4.909 2.033 12.150 1.00 92.88 170 VAL A CA 1
ATOM 1283 C C . VAL A 1 170 ? 5.476 2.382 13.530 1.00 92.88 170 VAL A C 1
ATOM 1285 O O . VAL A 1 170 ? 5.269 1.629 14.481 1.00 92.88 170 VAL A O 1
ATOM 1288 N N . ALA A 1 171 ? 6.135 3.535 13.673 1.00 94.25 171 ALA A N 1
ATOM 1289 C CA . ALA A 1 171 ? 6.688 3.992 14.944 1.00 94.25 171 ALA A CA 1
ATOM 1290 C C . ALA A 1 171 ? 5.592 4.194 16.004 1.00 94.25 171 ALA A C 1
ATOM 1292 O O . ALA A 1 171 ? 5.732 3.740 17.138 1.00 94.25 171 ALA A O 1
ATOM 1293 N N . VAL A 1 172 ? 4.467 4.809 15.636 1.00 93.44 172 VAL A N 1
ATOM 1294 C CA . VAL A 1 172 ? 3.331 5.010 16.547 1.00 93.44 172 VAL A CA 1
ATOM 1295 C C . VAL A 1 172 ? 2.606 3.687 16.832 1.00 93.44 172 VAL A C 1
ATOM 1297 O O . VAL A 1 172 ? 2.196 3.443 17.968 1.00 93.44 172 VAL A O 1
ATOM 1300 N N . ALA A 1 173 ? 2.511 2.783 15.851 1.00 89.88 173 ALA A N 1
ATOM 1301 C CA . ALA A 1 173 ? 1.919 1.457 16.032 1.00 89.88 173 ALA A CA 1
ATOM 1302 C C . ALA A 1 173 ? 2.641 0.616 17.100 1.00 89.88 173 ALA A C 1
ATOM 1304 O O . ALA A 1 173 ? 2.002 -0.208 17.756 1.00 89.88 173 ALA A O 1
ATOM 1305 N N . THR A 1 174 ? 3.936 0.856 17.346 1.00 88.38 174 THR A N 1
ATOM 1306 C CA . THR A 1 174 ? 4.726 0.127 18.358 1.00 88.38 174 THR A CA 1
ATOM 1307 C C . THR A 1 174 ? 4.116 0.183 19.764 1.00 88.38 174 THR A C 1
ATOM 1309 O O . THR A 1 174 ? 4.176 -0.808 20.501 1.00 88.38 174 THR A O 1
ATOM 1312 N N . TYR A 1 175 ? 3.478 1.305 20.115 1.00 88.75 175 TYR A N 1
ATOM 1313 C CA . TYR A 1 175 ? 2.839 1.537 21.414 1.00 88.75 175 TYR A CA 1
ATOM 1314 C C . TYR A 1 175 ? 1.519 0.780 21.582 1.00 88.75 175 TYR A C 1
ATOM 1316 O O . TYR A 1 175 ? 1.033 0.626 22.700 1.00 88.75 175 TYR A O 1
ATOM 1324 N N . ARG A 1 176 ? 0.927 0.319 20.476 1.00 90.50 176 ARG A N 1
ATOM 1325 C CA . ARG A 1 176 ? -0.373 -0.365 20.433 1.00 90.50 176 ARG A CA 1
ATOM 1326 C C . ARG A 1 176 ? -0.262 -1.825 20.003 1.00 90.50 176 ARG A C 1
ATOM 1328 O O . ARG A 1 176 ? -1.282 -2.499 19.870 1.00 90.50 176 ARG A O 1
ATOM 1335 N N . LEU A 1 177 ? 0.961 -2.324 19.813 1.00 88.81 177 LEU A N 1
ATOM 1336 C CA . LEU A 1 177 ? 1.190 -3.743 19.579 1.00 88.81 177 LEU A CA 1
ATOM 1337 C C . LEU A 1 177 ? 0.671 -4.577 20.763 1.00 88.81 177 LEU A C 1
ATOM 1339 O O . LEU A 1 177 ? 0.782 -4.133 21.911 1.00 88.81 177 LEU A O 1
ATOM 1343 N N . PRO A 1 178 ? 0.144 -5.786 20.498 1.00 87.44 178 PRO A N 1
ATOM 1344 C CA . PRO A 1 178 ? -0.263 -6.719 21.541 1.00 87.44 178 PRO A CA 1
ATOM 1345 C C . PRO A 1 178 ? 0.835 -6.938 22.588 1.00 87.44 178 PRO A C 1
ATOM 1347 O O . PRO A 1 178 ? 2.030 -6.927 22.272 1.00 87.44 178 PRO A O 1
ATOM 1350 N N . GLN A 1 179 ? 0.422 -7.132 23.843 1.00 86.06 179 GLN A N 1
ATOM 1351 C CA . GLN A 1 179 ? 1.348 -7.449 24.928 1.00 86.06 179 GLN A CA 1
ATOM 1352 C C . GLN A 1 179 ? 1.970 -8.827 24.672 1.00 86.06 179 GLN A C 1
ATOM 1354 O O . GLN A 1 179 ? 1.276 -9.836 24.621 1.00 86.06 179 GLN A O 1
ATOM 1359 N N . ASP A 1 180 ? 3.284 -8.847 24.486 1.00 90.62 180 ASP A N 1
ATOM 1360 C CA . ASP A 1 180 ? 4.093 -10.036 24.220 1.00 90.62 180 ASP A CA 1
ATOM 1361 C C . ASP A 1 180 ? 5.525 -9.756 24.705 1.00 90.62 180 ASP A C 1
ATOM 1363 O O . ASP A 1 180 ? 5.858 -8.618 25.065 1.00 90.62 180 ASP A O 1
ATOM 1367 N N . SER A 1 181 ? 6.386 -10.772 24.718 1.00 90.50 181 SER A N 1
ATOM 1368 C CA . SER A 1 181 ? 7.774 -10.609 25.136 1.00 90.50 181 SER A CA 1
ATOM 1369 C C . SER A 1 181 ? 8.505 -9.578 24.252 1.00 90.50 181 SER A C 1
ATOM 1371 O O . SER A 1 181 ? 8.249 -9.491 23.041 1.00 90.50 181 SER A O 1
ATOM 1373 N N . PRO A 1 182 ? 9.431 -8.779 24.822 1.00 91.38 182 PRO A N 1
ATOM 1374 C CA . PRO A 1 182 ? 10.140 -7.743 24.072 1.00 91.38 182 PRO A CA 1
ATOM 1375 C C . PRO A 1 182 ? 10.815 -8.242 22.781 1.00 91.38 182 PRO A C 1
ATOM 1377 O O . PRO A 1 182 ? 10.651 -7.577 21.757 1.00 91.38 182 PRO A O 1
ATOM 1380 N N . PRO A 1 183 ? 11.487 -9.416 22.753 1.00 92.06 183 PRO A N 1
ATOM 1381 C CA . PRO A 1 183 ? 12.080 -9.946 21.524 1.00 92.06 183 PRO A CA 1
ATOM 1382 C C . PRO A 1 183 ? 11.069 -10.166 20.394 1.00 92.06 183 PRO A C 1
ATOM 1384 O O . PRO A 1 183 ? 11.381 -9.912 19.235 1.00 92.06 183 PRO A O 1
ATOM 1387 N N . ASN A 1 184 ? 9.842 -10.588 20.709 1.00 92.38 184 ASN A N 1
ATOM 1388 C CA . ASN A 1 184 ? 8.821 -10.841 19.693 1.00 92.38 184 ASN A CA 1
ATOM 1389 C C . ASN A 1 184 ? 8.321 -9.543 19.068 1.00 92.38 184 ASN A C 1
ATOM 1391 O O . ASN A 1 184 ? 8.230 -9.443 17.845 1.00 92.38 184 ASN A O 1
ATOM 1395 N N . ARG A 1 185 ? 8.043 -8.537 19.906 1.00 92.31 185 ARG A N 1
ATOM 1396 C CA . ARG A 1 185 ? 7.637 -7.204 19.446 1.00 92.31 185 ARG A CA 1
ATOM 1397 C C . ARG A 1 185 ? 8.731 -6.572 18.590 1.00 92.31 185 ARG A C 1
ATOM 1399 O 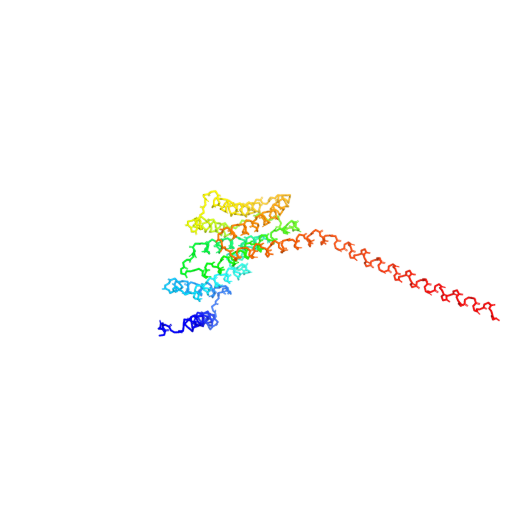O . ARG A 1 185 ? 8.436 -6.068 17.513 1.00 92.31 185 ARG A O 1
ATOM 1406 N N . LEU A 1 186 ? 9.988 -6.660 19.031 1.00 92.38 186 LEU A N 1
ATOM 1407 C CA . LEU A 1 186 ? 11.138 -6.174 18.267 1.00 92.38 186 LEU A CA 1
ATOM 1408 C C . LEU A 1 186 ? 11.318 -6.933 16.951 1.00 92.38 186 LEU A C 1
ATOM 1410 O O . LEU A 1 186 ? 11.575 -6.299 15.936 1.00 92.38 186 LEU A O 1
ATOM 1414 N N . GLY A 1 187 ? 11.129 -8.254 16.936 1.00 94.56 187 GLY A N 1
ATOM 1415 C CA . GLY A 1 187 ? 11.201 -9.053 15.712 1.00 94.56 187 GLY A CA 1
ATOM 1416 C C . GLY A 1 187 ? 10.145 -8.644 1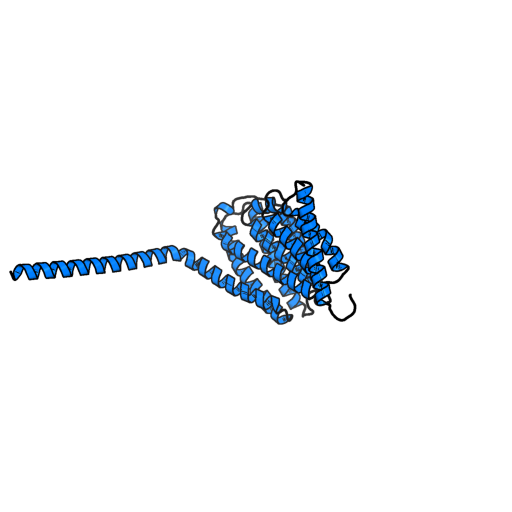4.682 1.00 94.56 187 GLY A C 1
ATOM 1417 O O . GLY A 1 187 ? 10.467 -8.461 13.510 1.00 94.56 187 GLY A O 1
ATOM 1418 N N . PHE A 1 188 ? 8.906 -8.401 15.115 1.00 95.12 188 PHE A N 1
ATOM 1419 C CA . PHE A 1 188 ? 7.850 -7.930 14.219 1.00 95.12 188 PHE A CA 1
ATOM 1420 C C . PHE A 1 188 ? 8.160 -6.540 13.652 1.00 95.12 188 PHE A C 1
ATOM 1422 O O . PHE A 1 188 ? 8.026 -6.297 12.453 1.00 95.12 188 PHE A O 1
ATOM 1429 N N . LEU A 1 189 ? 8.632 -5.633 14.509 1.00 94.38 189 LEU A N 1
ATOM 1430 C CA . LEU A 1 189 ? 9.047 -4.295 14.097 1.00 94.38 189 LEU A CA 1
ATOM 1431 C C . LEU A 1 189 ? 10.251 -4.325 13.159 1.00 94.38 189 LEU A C 1
ATOM 1433 O O . LEU A 1 189 ? 10.289 -3.546 12.213 1.00 94.38 189 LEU A O 1
ATOM 1437 N N . ALA A 1 190 ? 11.198 -5.236 13.379 1.00 95.62 190 ALA A N 1
ATOM 1438 C CA . ALA A 1 190 ? 12.340 -5.428 12.499 1.00 95.62 190 ALA A CA 1
ATOM 1439 C C . ALA A 1 190 ? 11.889 -5.840 11.094 1.00 95.62 190 ALA A C 1
ATOM 1441 O O . ALA A 1 190 ? 12.403 -5.298 10.122 1.00 95.62 190 ALA A O 1
ATOM 1442 N N . VAL A 1 191 ? 10.884 -6.716 10.968 1.00 96.75 191 VAL A N 1
ATOM 1443 C CA . VAL A 1 191 ? 10.308 -7.076 9.661 1.00 96.75 191 VAL A CA 1
ATOM 1444 C C . VAL A 1 191 ? 9.735 -5.842 8.959 1.00 96.75 191 VAL A C 1
ATOM 1446 O O . VAL A 1 191 ? 10.092 -5.577 7.813 1.00 96.75 191 VAL A O 1
ATOM 1449 N N . LEU A 1 192 ? 8.904 -5.045 9.640 1.00 96.75 192 LEU A N 1
ATOM 1450 C CA . LEU A 1 192 ? 8.341 -3.819 9.056 1.00 96.75 192 LEU A CA 1
ATOM 1451 C C . LEU A 1 192 ? 9.431 -2.797 8.694 1.00 96.75 192 LEU A C 1
ATOM 1453 O O . LEU A 1 192 ? 9.382 -2.187 7.629 1.00 96.75 192 LEU A O 1
ATOM 1457 N N . LEU A 1 193 ? 10.440 -2.632 9.550 1.00 97.12 193 LEU A N 1
ATOM 1458 C CA . LEU A 1 193 ? 11.549 -1.717 9.304 1.00 97.12 193 LEU A CA 1
ATOM 1459 C C . LEU A 1 193 ? 12.391 -2.162 8.105 1.00 97.12 193 LEU A C 1
ATOM 1461 O O . LEU A 1 193 ? 12.737 -1.330 7.274 1.00 97.12 193 LEU A O 1
ATOM 1465 N N . VAL A 1 194 ? 12.681 -3.457 7.969 1.00 98.25 194 VAL A N 1
ATOM 1466 C CA . VAL A 1 194 ? 13.407 -4.000 6.812 1.00 98.25 194 VAL A CA 1
ATOM 1467 C C . VAL A 1 194 ? 12.635 -3.751 5.515 1.00 98.25 194 VAL A C 1
ATOM 1469 O O . VAL A 1 194 ? 13.246 -3.360 4.522 1.00 98.25 194 VAL A O 1
ATOM 1472 N N . LEU A 1 195 ? 11.304 -3.895 5.514 1.00 98.19 195 LEU A N 1
ATOM 1473 C CA . LEU A 1 195 ? 10.479 -3.557 4.347 1.00 98.19 195 LEU A CA 1
ATOM 1474 C C . LEU A 1 195 ? 10.546 -2.059 4.008 1.00 98.19 195 LEU A C 1
ATOM 1476 O O . LEU A 1 195 ? 10.709 -1.706 2.841 1.00 98.19 195 LEU A O 1
ATOM 1480 N N . LEU A 1 196 ? 10.489 -1.173 5.008 1.00 97.88 196 LEU A N 1
ATOM 1481 C CA . LEU A 1 196 ? 10.654 0.272 4.797 1.00 97.88 196 LEU A CA 1
ATOM 1482 C C . LEU A 1 196 ? 12.041 0.626 4.258 1.00 97.88 196 LEU A C 1
ATOM 1484 O O . LEU A 1 196 ? 12.152 1.430 3.333 1.00 97.88 196 LEU A O 1
ATOM 1488 N N . LEU A 1 197 ? 13.092 0.019 4.810 1.00 98.12 197 LEU A N 1
ATOM 1489 C CA . LEU A 1 197 ? 14.466 0.214 4.352 1.00 98.12 197 LEU A CA 1
ATOM 1490 C C . LEU A 1 197 ? 14.647 -0.283 2.919 1.00 98.12 197 LEU A C 1
ATOM 1492 O O . LEU A 1 197 ? 15.308 0.388 2.133 1.00 98.12 197 LEU A O 1
ATOM 1496 N N . TYR A 1 198 ? 14.021 -1.404 2.555 1.00 98.12 198 TYR A N 1
ATOM 1497 C CA . TYR A 1 198 ? 13.994 -1.893 1.180 1.00 98.12 198 TYR A CA 1
ATOM 1498 C C . TYR A 1 198 ? 13.330 -0.883 0.229 1.00 98.12 198 TYR A C 1
ATOM 1500 O O . TYR A 1 198 ? 13.927 -0.520 -0.785 1.00 98.12 198 TYR A O 1
ATOM 1508 N N . LEU A 1 199 ? 12.139 -0.374 0.566 1.00 97.81 199 LEU A N 1
ATOM 1509 C CA . LEU A 1 199 ? 11.436 0.617 -0.261 1.00 97.81 199 LEU A CA 1
ATOM 1510 C C . LEU A 1 199 ? 12.231 1.930 -0.366 1.00 97.81 199 LEU A C 1
ATOM 1512 O O . LEU A 1 199 ? 12.323 2.523 -1.442 1.00 97.81 199 LEU A O 1
ATOM 1516 N N . PHE A 1 200 ? 12.864 2.366 0.725 1.00 97.50 200 PHE A N 1
ATOM 1517 C CA . PHE A 1 200 ? 13.756 3.523 0.719 1.00 97.50 200 PHE A CA 1
ATOM 1518 C C . PHE A 1 200 ? 14.987 3.291 -0.168 1.00 97.50 200 PHE A C 1
ATOM 1520 O O . PHE A 1 200 ? 15.306 4.145 -0.996 1.00 97.50 200 PHE A O 1
ATOM 1527 N N . ALA A 1 201 ? 15.643 2.133 -0.054 1.00 95.81 201 ALA A N 1
ATOM 1528 C CA . ALA A 1 201 ? 16.789 1.764 -0.881 1.00 95.81 201 ALA A CA 1
ATOM 1529 C C . ALA A 1 201 ? 16.422 1.711 -2.370 1.00 95.81 201 ALA A C 1
ATOM 1531 O O . ALA A 1 201 ? 17.176 2.221 -3.197 1.00 95.81 201 ALA A O 1
ATOM 1532 N N . LEU A 1 202 ? 15.242 1.182 -2.712 1.00 94.25 202 LEU A N 1
ATOM 1533 C CA . LEU A 1 202 ? 14.720 1.199 -4.078 1.00 94.25 202 LEU A CA 1
ATOM 1534 C C . LEU A 1 202 ? 14.557 2.635 -4.597 1.00 94.25 202 LEU A C 1
ATOM 1536 O O . LEU A 1 202 ? 15.021 2.954 -5.689 1.00 94.25 202 LEU A O 1
ATOM 1540 N N . LYS A 1 203 ? 13.966 3.532 -3.800 1.00 93.94 203 LYS A N 1
ATOM 1541 C CA . LYS A 1 203 ? 13.812 4.950 -4.163 1.00 93.94 203 LYS A CA 1
ATOM 1542 C C . LYS A 1 203 ? 15.150 5.658 -4.348 1.00 93.94 203 LYS A C 1
ATOM 1544 O O . LYS A 1 203 ? 15.279 6.484 -5.248 1.00 93.94 203 LYS A O 1
ATOM 1549 N N . VAL A 1 204 ? 16.132 5.363 -3.498 1.00 94.19 204 VAL A N 1
ATOM 1550 C CA . VAL A 1 204 ? 17.500 5.886 -3.627 1.00 94.19 204 VAL A CA 1
ATOM 1551 C C . VAL A 1 204 ? 18.142 5.366 -4.914 1.00 94.19 204 VAL A C 1
ATOM 1553 O O . VAL A 1 204 ? 18.660 6.168 -5.683 1.00 94.19 204 VAL A O 1
ATOM 1556 N N . ALA A 1 205 ? 18.041 4.066 -5.200 1.00 92.25 205 ALA A N 1
ATOM 1557 C CA . ALA A 1 205 ? 18.574 3.471 -6.424 1.00 92.25 205 ALA A CA 1
ATOM 1558 C C . ALA A 1 205 ? 17.987 4.122 -7.690 1.00 92.25 205 ALA A C 1
ATOM 1560 O O . ALA A 1 205 ? 18.740 4.445 -8.605 1.00 92.25 205 ALA A O 1
ATOM 1561 N N . ILE A 1 206 ? 16.676 4.391 -7.714 1.00 91.38 206 ILE A N 1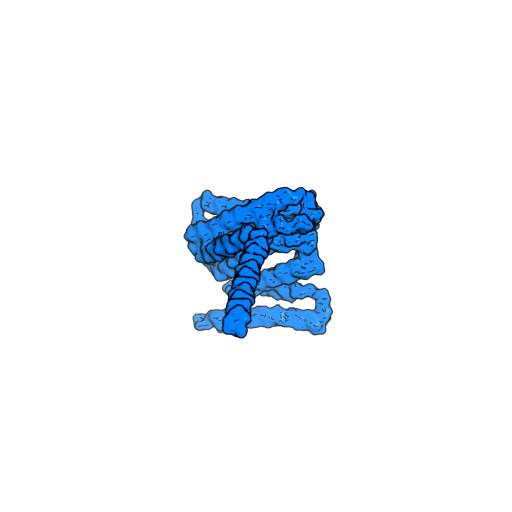
ATOM 1562 C CA . ILE A 1 206 ? 16.021 5.127 -8.810 1.00 91.38 206 ILE A CA 1
ATOM 1563 C C . ILE A 1 206 ? 16.549 6.564 -8.884 1.00 91.38 206 ILE A C 1
ATOM 1565 O O . ILE A 1 206 ? 17.000 7.000 -9.936 1.00 91.38 206 ILE A O 1
ATOM 1569 N N . GLY A 1 207 ? 16.560 7.295 -7.766 1.00 91.69 207 GLY A N 1
ATOM 1570 C CA . GLY A 1 207 ? 16.979 8.700 -7.744 1.00 91.69 207 GLY A CA 1
ATOM 1571 C C . GLY A 1 207 ? 18.420 8.933 -8.210 1.00 91.69 207 GLY A C 1
ATOM 1572 O O . GLY A 1 207 ? 18.693 9.952 -8.837 1.00 91.69 207 GLY A O 1
ATOM 1573 N N . PHE A 1 208 ? 19.323 7.986 -7.948 1.00 90.88 208 PHE A N 1
ATOM 1574 C CA . PHE A 1 208 ? 20.718 8.041 -8.397 1.00 90.88 208 PHE A CA 1
ATOM 1575 C C . PHE A 1 208 ? 20.970 7.356 -9.748 1.00 90.88 208 PHE A C 1
ATOM 1577 O O . PHE A 1 208 ? 22.117 7.323 -10.187 1.00 90.88 208 PHE A O 1
ATOM 1584 N N . GLY A 1 209 ? 19.942 6.810 -10.408 1.00 88.50 209 GLY A N 1
ATOM 1585 C CA . GLY A 1 209 ? 20.104 6.103 -11.682 1.00 88.50 209 GLY A CA 1
ATOM 1586 C C . GLY A 1 209 ? 21.050 4.905 -11.566 1.00 88.50 209 GLY A C 1
ATOM 1587 O O . GLY A 1 209 ? 21.987 4.772 -12.351 1.00 88.50 209 GLY A O 1
ATOM 1588 N N . ALA A 1 210 ? 20.850 4.071 -10.542 1.00 89.19 210 ALA A N 1
ATOM 1589 C CA . ALA A 1 210 ? 21.684 2.904 -10.282 1.00 89.19 210 ALA A CA 1
ATOM 1590 C C . ALA A 1 210 ? 21.769 1.970 -11.509 1.00 89.19 210 ALA A C 1
ATOM 1592 O O . ALA A 1 210 ? 20.842 1.904 -12.316 1.00 89.19 210 ALA A O 1
ATOM 1593 N N . PRO A 1 211 ? 22.860 1.205 -11.665 1.00 87.62 211 PRO A N 1
ATOM 1594 C CA . PRO A 1 211 ? 22.978 0.289 -12.788 1.00 87.62 211 PRO A CA 1
ATOM 1595 C C . PRO A 1 211 ? 21.970 -0.865 -12.668 1.00 87.62 211 PRO A C 1
ATOM 1597 O O . PRO A 1 211 ? 21.596 -1.283 -11.570 1.00 87.62 211 PRO A O 1
ATOM 1600 N N . TRP A 1 212 ? 21.570 -1.428 -13.809 1.00 82.75 212 TRP A N 1
ATOM 1601 C CA . TRP A 1 212 ? 20.560 -2.489 -13.912 1.00 82.75 212 TRP A CA 1
ATOM 1602 C C . TRP A 1 212 ? 20.777 -3.678 -12.957 1.00 82.75 212 TRP A C 1
ATOM 1604 O O . TRP A 1 212 ? 19.828 -4.215 -12.381 1.00 82.75 212 TRP A O 1
ATOM 1614 N N . GLN A 1 213 ? 22.032 -4.075 -12.726 1.00 87.56 213 GLN A N 1
ATOM 1615 C CA . GLN A 1 213 ? 22.381 -5.176 -11.824 1.00 87.56 213 GLN A CA 1
ATOM 1616 C C . GLN A 1 213 ? 21.886 -4.932 -10.387 1.00 87.56 213 GLN A C 1
ATOM 1618 O O . GLN A 1 213 ? 21.503 -5.883 -9.698 1.00 87.56 213 GLN A O 1
ATOM 1623 N N . VAL A 1 214 ? 21.844 -3.671 -9.944 1.00 89.50 214 VAL A N 1
ATOM 1624 C CA . VAL A 1 214 ? 21.303 -3.287 -8.632 1.00 89.50 214 VAL A CA 1
ATOM 1625 C C . VAL A 1 214 ? 19.796 -3.525 -8.597 1.00 89.50 214 VAL A C 1
ATOM 1627 O O . VAL A 1 214 ? 19.312 -4.163 -7.666 1.00 89.50 214 VAL A O 1
ATOM 1630 N N . PHE A 1 215 ? 19.056 -3.108 -9.626 1.00 87.69 215 PHE A N 1
ATOM 1631 C CA . PHE A 1 215 ? 17.609 -3.336 -9.706 1.00 87.69 215 PHE A CA 1
ATOM 1632 C C . PHE A 1 215 ? 17.250 -4.815 -9.780 1.00 87.69 215 PHE A C 1
ATOM 1634 O O . PHE A 1 215 ? 16.359 -5.265 -9.061 1.00 87.69 215 PHE A O 1
ATOM 1641 N N . ARG A 1 216 ? 17.999 -5.600 -10.561 1.00 87.44 216 ARG A N 1
ATOM 1642 C CA . ARG A 1 216 ? 17.855 -7.059 -10.588 1.00 87.44 216 ARG A CA 1
ATOM 1643 C C . ARG A 1 216 ? 18.050 -7.657 -9.193 1.00 87.44 216 ARG A C 1
ATOM 1645 O O . ARG A 1 216 ? 17.240 -8.473 -8.758 1.00 87.44 216 ARG A O 1
ATOM 1652 N N . THR A 1 217 ? 19.082 -7.224 -8.471 1.00 90.81 217 THR A N 1
ATOM 1653 C CA . THR A 1 217 ? 19.354 -7.682 -7.099 1.00 90.81 217 THR A CA 1
ATOM 1654 C C . THR A 1 217 ? 18.232 -7.287 -6.137 1.00 90.81 217 THR A C 1
ATOM 1656 O O . THR A 1 217 ? 17.762 -8.125 -5.370 1.00 90.81 217 THR A O 1
ATOM 1659 N N . LEU A 1 218 ? 17.748 -6.044 -6.207 1.00 92.56 218 LEU A N 1
ATOM 1660 C CA . LEU A 1 218 ? 16.634 -5.556 -5.389 1.00 92.56 218 LEU A CA 1
ATOM 1661 C C . LEU A 1 218 ? 15.325 -6.297 -5.689 1.00 92.56 218 LEU A C 1
ATOM 1663 O O . LEU A 1 218 ? 14.562 -6.565 -4.766 1.00 92.56 218 LEU A O 1
ATOM 1667 N N . ALA A 1 219 ? 15.070 -6.673 -6.942 1.00 90.81 219 ALA A N 1
ATOM 1668 C CA . ALA A 1 219 ? 13.908 -7.474 -7.315 1.00 90.81 219 ALA A CA 1
ATOM 1669 C C . ALA A 1 219 ? 13.972 -8.895 -6.727 1.00 90.81 219 ALA A C 1
ATOM 1671 O O . ALA A 1 219 ? 12.977 -9.394 -6.199 1.00 90.81 219 ALA A O 1
ATOM 1672 N N . PHE A 1 220 ? 15.143 -9.544 -6.759 1.00 89.75 220 PHE A N 1
ATOM 1673 C CA . PHE A 1 220 ? 15.340 -10.841 -6.099 1.00 89.75 220 PHE A CA 1
ATOM 1674 C C . PHE A 1 220 ? 15.209 -10.738 -4.578 1.00 89.75 220 PHE A C 1
ATOM 1676 O O . PHE A 1 220 ? 14.527 -11.562 -3.965 1.00 89.75 220 PHE A O 1
ATOM 1683 N N . LEU A 1 221 ? 15.811 -9.709 -3.976 1.00 94.12 221 LEU A N 1
ATOM 1684 C CA . LEU A 1 221 ? 15.673 -9.436 -2.550 1.00 94.12 221 LEU A CA 1
ATOM 1685 C C . LEU A 1 221 ? 14.201 -9.233 -2.175 1.00 94.12 221 LEU A C 1
ATOM 1687 O O . LEU A 1 221 ? 13.746 -9.787 -1.181 1.00 94.12 221 LEU A O 1
ATOM 1691 N N . ASN A 1 222 ? 13.437 -8.512 -2.993 1.00 95.56 222 ASN A N 1
ATOM 1692 C CA . ASN A 1 222 ? 12.013 -8.296 -2.775 1.00 95.56 222 ASN A CA 1
ATOM 1693 C C . ASN A 1 222 ? 11.206 -9.595 -2.726 1.00 95.56 222 ASN A C 1
ATOM 1695 O O . ASN A 1 222 ? 10.354 -9.731 -1.857 1.00 95.56 222 ASN A O 1
ATOM 1699 N N . TRP A 1 223 ? 11.483 -10.565 -3.604 1.00 92.50 223 TRP A N 1
ATOM 1700 C CA . TRP A 1 223 ? 10.829 -11.877 -3.535 1.00 92.50 223 TRP A CA 1
ATOM 1701 C C . TRP A 1 223 ? 11.088 -12.570 -2.195 1.00 92.50 223 TRP A C 1
ATOM 1703 O O . TRP A 1 223 ? 10.159 -13.067 -1.558 1.00 92.50 223 TRP A O 1
ATOM 1713 N N . PHE A 1 224 ? 12.339 -12.551 -1.732 1.00 93.38 224 PHE A N 1
ATOM 1714 C CA . PHE A 1 224 ? 12.692 -13.109 -0.429 1.00 93.38 224 PHE A CA 1
ATOM 1715 C C . PHE A 1 224 ? 12.002 -12.362 0.721 1.00 93.38 224 PHE A C 1
ATOM 1717 O O . PHE A 1 224 ? 11.426 -12.990 1.609 1.00 93.38 224 PHE A O 1
ATOM 1724 N N . LEU A 1 225 ? 12.011 -11.026 0.687 1.00 96.94 225 LEU A N 1
ATOM 1725 C CA . LEU A 1 225 ? 11.378 -10.184 1.699 1.00 96.94 225 LEU A CA 1
ATOM 1726 C C . LEU A 1 225 ? 9.859 -10.355 1.733 1.00 96.94 225 LEU A C 1
ATOM 1728 O O . LEU A 1 225 ? 9.294 -10.433 2.818 1.00 96.94 225 LEU A O 1
ATOM 1732 N N . LEU A 1 226 ? 9.199 -10.458 0.579 1.00 95.69 226 LEU A N 1
ATOM 1733 C CA . LEU A 1 226 ? 7.763 -10.710 0.487 1.00 95.69 226 LEU A CA 1
ATOM 1734 C C . LEU A 1 226 ? 7.410 -12.063 1.109 1.00 95.69 226 LEU A C 1
ATOM 1736 O O . LEU A 1 226 ? 6.495 -12.136 1.930 1.00 95.69 226 LEU A O 1
ATOM 1740 N N . PHE A 1 227 ? 8.160 -13.118 0.779 1.00 92.31 227 PHE A N 1
ATOM 1741 C CA . PHE A 1 227 ? 7.975 -14.434 1.389 1.00 92.31 227 PHE A CA 1
ATOM 1742 C C . PHE A 1 227 ? 8.178 -14.392 2.912 1.00 92.31 227 PHE A C 1
ATOM 1744 O O . PHE A 1 227 ? 7.314 -14.845 3.667 1.00 92.31 227 PHE A O 1
ATOM 1751 N N . ALA A 1 228 ? 9.280 -13.789 3.370 1.00 95.75 228 ALA A N 1
ATOM 1752 C CA . ALA A 1 228 ? 9.583 -13.640 4.790 1.00 95.75 228 ALA A CA 1
ATOM 1753 C C . ALA A 1 228 ? 8.512 -12.818 5.526 1.00 95.75 228 ALA A C 1
ATOM 1755 O O . ALA A 1 228 ? 8.112 -13.180 6.630 1.00 95.75 228 ALA A O 1
ATOM 1756 N N . ALA A 1 229 ? 7.998 -11.752 4.909 1.00 97.44 229 ALA A N 1
ATOM 1757 C CA . ALA A 1 229 ? 6.944 -10.918 5.472 1.00 97.44 229 ALA A CA 1
ATOM 1758 C C . ALA A 1 229 ? 5.605 -11.660 5.564 1.00 97.44 229 ALA A C 1
ATOM 1760 O O . ALA A 1 229 ? 4.926 -11.548 6.585 1.00 97.44 229 ALA A O 1
ATOM 1761 N N . CYS A 1 230 ? 5.241 -12.459 4.554 1.00 95.38 230 CYS A N 1
ATOM 1762 C CA . CYS A 1 230 ? 4.050 -13.309 4.622 1.00 95.38 230 CYS A CA 1
ATOM 1763 C C . CYS A 1 230 ? 4.165 -14.321 5.768 1.00 95.38 230 CYS A C 1
ATOM 1765 O O . CYS A 1 230 ? 3.228 -14.470 6.553 1.00 95.38 230 CYS A O 1
ATOM 1767 N N . LEU A 1 231 ? 5.329 -14.964 5.912 1.00 94.69 231 LEU A N 1
ATOM 1768 C CA . LEU A 1 231 ? 5.586 -15.886 7.014 1.00 94.69 231 LEU A CA 1
ATOM 1769 C C . LEU A 1 231 ? 5.524 -15.172 8.369 1.00 94.69 231 LEU A C 1
ATOM 1771 O O . LEU A 1 231 ? 4.876 -15.669 9.286 1.00 94.69 231 LEU A O 1
ATOM 1775 N N . ALA A 1 232 ? 6.128 -13.988 8.494 1.00 96.56 232 ALA A N 1
ATOM 1776 C CA . ALA A 1 232 ? 6.062 -13.205 9.722 1.00 96.56 232 ALA A CA 1
ATOM 1777 C C . ALA A 1 232 ? 4.604 -12.874 10.077 1.00 96.56 232 ALA A C 1
ATOM 1779 O O . ALA A 1 232 ? 4.177 -13.111 11.202 1.00 96.56 232 ALA A O 1
ATOM 1780 N N . ILE A 1 233 ? 3.812 -12.403 9.114 1.00 96.50 233 ILE A N 1
ATOM 1781 C CA . ILE A 1 233 ? 2.395 -12.086 9.315 1.00 96.50 233 ILE A CA 1
ATOM 1782 C C . ILE A 1 233 ? 1.582 -13.320 9.741 1.00 96.50 233 ILE A C 1
ATOM 1784 O O . ILE A 1 233 ? 0.719 -13.194 10.608 1.00 96.50 233 ILE A O 1
ATOM 1788 N N . ILE A 1 234 ? 1.894 -14.517 9.233 1.00 95.81 234 ILE A N 1
ATOM 1789 C CA . ILE A 1 234 ? 1.281 -15.772 9.705 1.00 95.81 234 ILE A CA 1
ATOM 1790 C C . ILE A 1 234 ? 1.693 -16.080 11.145 1.00 95.81 234 ILE A C 1
ATOM 1792 O O . ILE A 1 234 ? 0.831 -16.332 11.985 1.00 95.81 234 ILE A O 1
ATOM 1796 N N . LEU A 1 235 ? 2.994 -16.055 11.445 1.00 94.94 235 LEU A N 1
ATOM 1797 C CA . LEU A 1 235 ? 3.527 -16.427 12.758 1.00 94.94 235 LEU A CA 1
ATOM 1798 C C . LEU A 1 235 ? 3.060 -15.461 13.853 1.00 94.94 235 LEU A C 1
ATOM 1800 O O . LEU A 1 235 ? 2.538 -15.892 14.880 1.00 94.94 235 LEU A O 1
ATOM 1804 N N . TYR A 1 236 ? 3.191 -14.154 13.623 1.00 95.69 236 TYR A N 1
ATOM 1805 C CA . TYR A 1 236 ? 2.701 -13.125 14.540 1.00 95.69 236 TYR A CA 1
ATOM 1806 C C . TYR A 1 236 ? 1.173 -13.070 14.567 1.00 95.69 236 TYR A C 1
ATOM 1808 O O . TYR A 1 236 ? 0.590 -12.806 15.616 1.00 95.69 236 TYR A O 1
ATOM 1816 N N . GLY A 1 237 ? 0.513 -13.400 13.454 1.00 95.12 237 GLY A N 1
ATOM 1817 C CA . GLY A 1 237 ? -0.935 -13.549 13.402 1.00 95.12 237 GLY A CA 1
ATOM 1818 C C . GLY A 1 237 ? -1.441 -14.680 14.297 1.00 95.12 237 GLY A C 1
ATOM 1819 O O . GLY A 1 237 ? -2.376 -14.475 15.065 1.00 95.12 237 GLY A O 1
ATOM 1820 N N . ALA A 1 238 ? -0.791 -15.844 14.262 1.00 94.38 238 ALA A N 1
ATOM 1821 C CA . ALA A 1 238 ? -1.084 -16.963 15.156 1.00 94.38 238 ALA A CA 1
ATOM 1822 C C . ALA A 1 238 ? -0.773 -16.622 16.619 1.00 94.38 238 ALA A C 1
ATOM 1824 O O . ALA A 1 238 ? -1.537 -16.971 17.515 1.00 94.38 238 ALA A O 1
ATOM 1825 N N . ARG A 1 239 ? 0.320 -15.892 16.857 1.00 94.25 239 ARG A N 1
ATOM 1826 C CA . ARG A 1 239 ? 0.762 -15.518 18.203 1.00 94.25 239 ARG A CA 1
ATOM 1827 C C . ARG A 1 239 ? -0.148 -14.508 18.894 1.00 94.25 239 ARG A C 1
ATOM 1829 O O . ARG A 1 239 ? -0.353 -14.603 20.098 1.00 94.25 239 ARG A O 1
ATOM 1836 N N . TRP A 1 240 ? -0.676 -13.542 18.148 1.00 93.50 240 TRP A N 1
ATOM 1837 C CA . TRP A 1 240 ? -1.509 -12.458 18.680 1.00 93.50 240 TRP A CA 1
ATOM 1838 C C . TRP A 1 240 ? -3.007 -12.635 18.387 1.00 93.50 240 TRP A C 1
ATOM 1840 O O . TRP A 1 240 ? -3.762 -11.662 18.425 1.00 93.50 240 TRP A O 1
ATOM 1850 N N . ASP A 1 241 ? -3.430 -13.861 18.063 1.00 92.12 241 ASP A N 1
ATOM 1851 C CA . ASP A 1 241 ? -4.815 -14.234 17.732 1.00 92.12 241 ASP A CA 1
ATOM 1852 C C . ASP A 1 241 ? -5.458 -13.318 16.664 1.00 92.12 241 ASP A C 1
ATOM 1854 O O . ASP A 1 241 ? -6.601 -12.856 16.748 1.00 92.12 241 ASP A O 1
ATOM 1858 N N . ARG A 1 242 ? -4.686 -13.007 15.618 1.00 93.00 242 ARG A N 1
ATOM 1859 C CA . ARG A 1 242 ? -5.114 -12.207 14.465 1.00 93.00 242 ARG A CA 1
ATOM 1860 C C . ARG A 1 242 ? -5.428 -13.113 13.282 1.00 93.00 242 ARG A C 1
ATOM 1862 O O . ARG A 1 242 ? -4.630 -13.262 12.358 1.00 93.00 242 ARG A O 1
ATOM 1869 N N . ARG A 1 243 ? -6.641 -13.670 13.258 1.00 93.31 243 ARG A N 1
ATOM 1870 C CA . ARG A 1 243 ? -7.107 -14.530 12.148 1.00 93.31 243 ARG A CA 1
ATOM 1871 C C . ARG A 1 243 ? -6.968 -13.875 10.769 1.00 93.31 243 ARG A C 1
ATOM 1873 O O . ARG A 1 243 ? -6.586 -14.541 9.814 1.00 93.31 243 ARG A O 1
ATOM 1880 N N . SER A 1 244 ? -7.239 -12.571 10.664 1.00 92.69 244 SER A N 1
ATOM 1881 C CA . SER A 1 244 ? -7.091 -11.823 9.407 1.00 92.69 244 SER A CA 1
ATOM 1882 C C . SER A 1 244 ? -5.654 -11.834 8.883 1.00 92.69 244 SER A C 1
ATOM 1884 O O . SER A 1 244 ? -5.457 -11.941 7.678 1.00 92.69 244 SER A O 1
ATOM 1886 N N . TRP A 1 245 ? -4.660 -11.760 9.769 1.00 96.12 245 TRP A N 1
ATOM 1887 C CA . TRP A 1 245 ? -3.245 -11.749 9.400 1.00 96.12 245 TRP A CA 1
ATOM 1888 C C . TRP A 1 245 ? -2.833 -13.106 8.841 1.00 96.12 245 TRP A C 1
ATOM 1890 O O . TRP A 1 245 ? -2.267 -13.171 7.756 1.00 96.12 245 TRP A O 1
ATOM 1900 N N . ILE A 1 246 ? -3.217 -14.188 9.523 1.00 96.50 246 ILE A N 1
ATOM 1901 C CA . ILE A 1 246 ? -2.969 -15.560 9.063 1.00 96.50 246 ILE A CA 1
ATOM 1902 C C . ILE A 1 246 ? -3.569 -15.766 7.669 1.00 96.50 246 ILE A C 1
ATOM 1904 O O . ILE A 1 246 ? -2.864 -16.191 6.758 1.00 96.50 246 ILE A O 1
ATOM 1908 N N . ASN A 1 247 ? -4.844 -15.409 7.485 1.00 95.19 247 ASN A N 1
ATOM 1909 C CA . ASN A 1 247 ? -5.539 -15.587 6.212 1.00 95.19 247 ASN A CA 1
ATOM 1910 C C . ASN A 1 247 ? -4.840 -14.835 5.074 1.00 95.19 247 ASN A C 1
ATOM 1912 O O . ASN A 1 247 ? -4.565 -15.427 4.034 1.00 95.19 247 ASN A O 1
ATOM 1916 N N . TRP A 1 248 ? -4.513 -13.556 5.276 1.00 96.56 248 TRP A N 1
ATOM 1917 C CA . TRP A 1 248 ? -3.829 -12.765 4.252 1.00 96.56 248 TRP A CA 1
ATOM 1918 C C . TRP A 1 248 ? -2.414 -13.268 3.972 1.00 96.56 248 TRP A C 1
ATOM 1920 O O . TRP A 1 248 ? -2.031 -13.353 2.809 1.00 96.56 248 TRP A O 1
ATOM 1930 N N . GLY A 1 249 ? -1.659 -13.666 4.997 1.00 93.88 249 GLY A N 1
ATOM 1931 C CA . GLY A 1 249 ? -0.343 -14.264 4.803 1.00 93.88 249 GLY A CA 1
ATOM 1932 C C . GLY A 1 249 ? -0.407 -15.565 3.994 1.00 93.88 249 GLY A C 1
ATOM 1933 O O . GLY A 1 249 ? 0.376 -15.739 3.066 1.00 93.88 249 GLY A O 1
ATOM 1934 N N . VAL A 1 250 ? -1.377 -16.446 4.269 1.00 94.06 250 VAL A N 1
ATOM 1935 C CA . VAL A 1 250 ? -1.581 -17.692 3.502 1.00 94.06 250 VAL A CA 1
ATOM 1936 C C . VAL A 1 250 ? -1.995 -17.400 2.058 1.00 94.06 250 VAL A C 1
ATOM 1938 O O . VAL A 1 250 ? -1.429 -17.985 1.134 1.00 94.06 250 VAL A O 1
ATOM 1941 N N . VAL A 1 251 ? -2.937 -16.473 1.848 1.00 96.25 251 VAL A N 1
ATOM 1942 C CA . VAL A 1 251 ? -3.364 -16.045 0.505 1.00 96.25 251 VAL A CA 1
ATOM 1943 C C . VAL A 1 251 ? -2.168 -15.544 -0.297 1.00 96.25 251 VAL A C 1
ATOM 1945 O O . VAL A 1 251 ? -1.947 -16.005 -1.416 1.00 96.25 251 VAL A O 1
ATOM 1948 N N . PHE A 1 252 ? -1.358 -14.653 0.277 1.00 93.94 252 PHE A N 1
ATOM 1949 C CA . PHE A 1 252 ? -0.209 -14.097 -0.428 1.00 93.94 252 PHE A CA 1
ATOM 1950 C C . PHE A 1 252 ? 0.947 -15.086 -0.590 1.00 93.94 252 PHE A C 1
ATOM 1952 O O . PHE A 1 252 ? 1.626 -14.999 -1.606 1.00 93.94 252 PHE A O 1
ATOM 1959 N N . ILE A 1 253 ? 1.127 -16.081 0.290 1.00 91.12 253 ILE A N 1
ATOM 1960 C CA . ILE A 1 253 ? 2.018 -17.224 0.007 1.00 91.12 253 ILE A CA 1
ATOM 1961 C C . ILE A 1 253 ? 1.541 -17.980 -1.236 1.00 91.12 253 ILE A C 1
ATOM 1963 O O . ILE A 1 253 ? 2.351 -18.277 -2.113 1.00 91.12 253 ILE A O 1
ATOM 1967 N N . GLY A 1 254 ? 0.240 -18.272 -1.332 1.00 85.50 254 GLY A N 1
ATOM 1968 C CA . GLY A 1 254 ? -0.341 -18.948 -2.493 1.00 85.50 254 GLY A CA 1
ATOM 1969 C C . GLY A 1 254 ? -0.140 -18.146 -3.781 1.00 85.50 254 GLY A C 1
ATOM 1970 O O . GLY A 1 254 ? 0.397 -18.664 -4.760 1.00 85.50 254 GLY A O 1
ATOM 1971 N N . VAL A 1 255 ? -0.487 -16.855 -3.759 1.00 93.25 255 VAL A N 1
ATOM 1972 C CA . VAL A 1 255 ? -0.279 -15.938 -4.891 1.00 93.25 255 VAL A CA 1
ATOM 1973 C C . VAL A 1 255 ? 1.203 -15.834 -5.247 1.00 93.25 255 VAL A C 1
ATOM 1975 O O . VAL A 1 255 ? 1.544 -15.902 -6.421 1.00 93.25 255 VAL A O 1
ATOM 1978 N N . HIS A 1 256 ? 2.094 -15.729 -4.261 1.00 87.25 256 HIS A N 1
ATOM 1979 C CA . HIS A 1 256 ? 3.540 -15.688 -4.463 1.00 87.25 256 HIS A CA 1
ATOM 1980 C C . HIS A 1 256 ? 4.060 -16.968 -5.129 1.00 87.25 256 HIS A C 1
ATOM 1982 O O . HIS A 1 256 ? 4.838 -16.892 -6.077 1.00 87.25 256 HIS A O 1
ATOM 1988 N N . ALA A 1 257 ? 3.618 -18.146 -4.679 1.00 84.56 257 ALA A N 1
ATO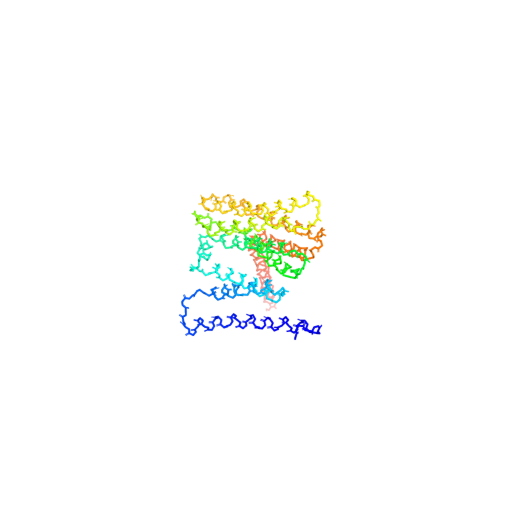M 1989 C CA . ALA A 1 257 ? 3.997 -19.424 -5.279 1.00 84.56 257 ALA A CA 1
ATOM 1990 C C . ALA A 1 257 ? 3.543 -19.519 -6.744 1.00 84.56 257 ALA A C 1
ATOM 1992 O O . ALA A 1 257 ? 4.345 -19.865 -7.612 1.00 84.56 257 ALA A O 1
ATOM 1993 N N . ILE A 1 258 ? 2.294 -19.136 -7.034 1.00 86.88 258 ILE A N 1
ATOM 1994 C CA . ILE A 1 258 ? 1.757 -19.082 -8.402 1.00 86.88 258 ILE A CA 1
ATOM 1995 C C . ILE A 1 258 ? 2.540 -18.072 -9.246 1.00 86.88 258 ILE A C 1
ATOM 1997 O O . ILE A 1 258 ? 2.952 -18.386 -10.360 1.00 86.88 258 ILE A O 1
ATOM 2001 N N . ALA A 1 259 ? 2.796 -16.879 -8.713 1.00 88.31 259 ALA A N 1
ATOM 2002 C CA . ALA A 1 259 ? 3.531 -15.826 -9.398 1.00 88.31 259 ALA A CA 1
ATOM 2003 C C . ALA A 1 259 ? 4.961 -16.265 -9.736 1.00 88.31 259 ALA A C 1
ATOM 2005 O O . ALA A 1 259 ? 5.396 -16.073 -10.866 1.00 88.31 259 ALA A O 1
ATOM 2006 N N . ARG A 1 260 ? 5.670 -16.923 -8.807 1.00 84.44 260 ARG A N 1
ATOM 2007 C CA . ARG A 1 260 ? 7.004 -17.498 -9.052 1.00 84.44 260 ARG A CA 1
ATOM 2008 C C . ARG A 1 260 ? 6.968 -18.647 -10.052 1.00 84.44 260 ARG A C 1
ATOM 2010 O O . ARG A 1 260 ? 7.872 -18.737 -10.876 1.00 84.44 260 ARG A O 1
ATOM 2017 N N . TYR A 1 261 ? 5.946 -19.498 -10.002 1.00 78.69 261 TYR A N 1
ATOM 2018 C CA . TYR A 1 261 ? 5.751 -20.555 -10.991 1.00 78.69 261 TYR A CA 1
ATOM 2019 C C . TYR A 1 261 ? 5.583 -19.955 -12.391 1.00 78.69 261 TYR A C 1
ATOM 2021 O O . TYR A 1 261 ? 6.335 -20.293 -13.299 1.00 78.69 261 TYR A O 1
ATOM 2029 N N . ILE A 1 262 ? 4.671 -18.995 -12.559 1.00 82.19 262 ILE A N 1
ATOM 2030 C CA . ILE A 1 262 ? 4.471 -18.295 -13.834 1.00 82.19 262 ILE A CA 1
ATOM 2031 C C . ILE A 1 262 ? 5.732 -17.520 -14.239 1.00 82.19 262 ILE A C 1
ATOM 2033 O O . ILE A 1 262 ? 6.049 -17.461 -15.421 1.00 82.19 262 ILE A O 1
ATOM 2037 N N . ASP A 1 263 ? 6.484 -16.948 -13.298 1.00 79.12 263 ASP A N 1
ATOM 2038 C CA . ASP A 1 263 ? 7.724 -16.230 -13.603 1.00 79.12 263 ASP A CA 1
ATOM 2039 C C . ASP A 1 263 ? 8.796 -17.168 -14.180 1.00 79.12 263 ASP A C 1
ATOM 2041 O O . ASP A 1 263 ? 9.369 -16.881 -15.230 1.00 79.12 263 ASP A O 1
ATOM 2045 N N . LEU A 1 264 ? 9.020 -18.308 -13.517 1.00 74.50 264 LEU A N 1
ATOM 2046 C CA . LEU A 1 264 ? 10.021 -19.312 -13.888 1.00 74.50 264 LEU A CA 1
ATOM 2047 C C . LEU A 1 264 ? 9.638 -20.068 -15.162 1.00 74.50 264 LEU A C 1
ATOM 2049 O O . LEU A 1 264 ? 10.456 -20.213 -16.069 1.00 74.50 264 LEU A O 1
ATOM 2053 N N . PHE A 1 265 ? 8.393 -20.538 -15.241 1.00 67.44 265 PHE A N 1
ATOM 2054 C CA . PHE A 1 265 ? 7.918 -21.330 -16.369 1.00 67.44 265 PHE A CA 1
ATOM 2055 C C . PHE A 1 265 ? 7.437 -20.470 -17.525 1.00 67.44 265 PHE A C 1
ATOM 2057 O O . PHE A 1 265 ? 7.570 -20.902 -18.657 1.00 67.44 265 PHE A O 1
ATOM 2064 N N . GLY A 1 266 ? 6.940 -19.254 -17.296 1.00 62.69 266 GLY A N 1
ATOM 2065 C CA . GLY A 1 266 ? 6.487 -18.345 -18.355 1.00 62.69 266 GLY A CA 1
ATOM 2066 C C . GLY A 1 266 ? 7.589 -18.008 -19.356 1.00 62.69 266 GLY A C 1
ATOM 2067 O O . GLY A 1 266 ? 7.328 -17.983 -20.555 1.00 62.69 266 GLY A O 1
ATOM 2068 N N . GLY A 1 267 ? 8.835 -17.862 -18.886 1.00 64.00 267 GLY A N 1
ATOM 2069 C CA . GLY A 1 267 ? 10.001 -17.703 -19.763 1.00 64.00 267 GLY A CA 1
ATOM 2070 C C . GLY A 1 267 ? 10.301 -18.939 -20.624 1.00 64.00 267 GLY A C 1
ATOM 2071 O O . GLY A 1 267 ? 10.861 -18.812 -21.706 1.00 64.00 267 GLY A O 1
ATOM 2072 N N . MET A 1 268 ? 9.885 -20.130 -20.182 1.00 63.62 268 MET A N 1
ATOM 2073 C CA . MET A 1 268 ? 10.023 -21.390 -20.925 1.00 63.62 268 MET A CA 1
ATOM 2074 C C . MET A 1 268 ? 8.734 -21.804 -21.648 1.00 63.62 268 MET A C 1
ATOM 2076 O O . MET A 1 268 ? 8.769 -22.709 -22.481 1.00 63.62 268 MET A O 1
ATOM 2080 N N . LEU A 1 269 ? 7.595 -21.177 -21.339 1.00 65.00 269 LEU A N 1
ATOM 2081 C CA . LEU A 1 269 ? 6.263 -21.568 -21.798 1.00 65.00 269 LEU A CA 1
ATOM 2082 C C . LEU A 1 269 ? 6.125 -21.320 -23.295 1.00 65.00 269 LEU A C 1
ATOM 2084 O O . LEU A 1 269 ? 5.625 -22.183 -24.003 1.00 65.00 269 LEU A O 1
ATOM 2088 N N . GLN A 1 270 ? 6.627 -20.185 -23.789 1.00 63.56 270 GLN A N 1
ATOM 2089 C CA . GLN A 1 270 ? 6.630 -19.885 -25.221 1.00 63.56 270 GLN A CA 1
ATOM 2090 C C . GLN A 1 270 ? 7.414 -20.950 -25.996 1.00 63.56 270 GLN A C 1
ATOM 2092 O O . GLN A 1 270 ? 6.905 -21.513 -26.962 1.00 63.56 270 GLN A O 1
ATOM 2097 N N . THR A 1 271 ? 8.608 -21.294 -25.513 1.00 67.75 271 THR A N 1
ATOM 2098 C CA . THR A 1 271 ? 9.456 -22.344 -26.084 1.00 67.75 271 THR A CA 1
ATOM 2099 C C . THR A 1 271 ? 8.781 -23.717 -26.001 1.00 67.75 271 THR A C 1
ATOM 2101 O O . THR A 1 271 ? 8.731 -24.442 -26.988 1.00 67.75 271 THR A O 1
ATOM 2104 N N . SER A 1 272 ? 8.178 -24.058 -24.860 1.00 73.81 272 SER A N 1
ATOM 2105 C CA . SER A 1 272 ? 7.522 -25.354 -24.631 1.00 73.81 272 SER A CA 1
ATOM 2106 C C . SER A 1 272 ? 6.238 -25.521 -25.450 1.00 73.81 272 SER A C 1
ATOM 2108 O O . SER A 1 272 ? 5.997 -26.595 -25.990 1.00 73.81 272 SER A O 1
ATOM 2110 N N . VAL A 1 273 ? 5.430 -24.466 -25.599 1.00 79.19 273 VAL A N 1
ATOM 2111 C CA . VAL A 1 273 ? 4.220 -24.456 -26.438 1.00 79.19 273 VAL A CA 1
ATOM 2112 C C . VAL A 1 273 ? 4.589 -24.504 -27.919 1.00 79.19 273 VAL A C 1
ATOM 2114 O O . VAL A 1 273 ? 3.939 -25.224 -28.676 1.00 79.19 273 VAL A O 1
ATOM 2117 N N . LEU A 1 274 ? 5.652 -23.810 -28.342 1.00 75.94 274 LEU A N 1
ATOM 2118 C CA . LEU A 1 274 ? 6.195 -23.935 -29.699 1.00 75.94 274 LEU A CA 1
ATOM 2119 C C . LEU A 1 274 ? 6.678 -25.363 -29.979 1.00 75.94 274 LEU A C 1
ATOM 2121 O O . LEU A 1 274 ? 6.311 -25.927 -31.004 1.00 75.94 274 LEU A O 1
ATOM 2125 N N . PHE A 1 275 ? 7.418 -25.989 -29.060 1.00 78.31 275 PHE A N 1
ATOM 2126 C CA . PHE A 1 275 ? 7.849 -27.382 -29.220 1.00 78.31 275 PHE A CA 1
ATOM 2127 C C . PHE A 1 275 ? 6.682 -28.370 -29.203 1.00 78.31 275 PHE A C 1
ATOM 2129 O O . PHE A 1 275 ? 6.651 -29.291 -30.018 1.00 78.31 275 PHE A O 1
ATOM 2136 N N . PHE A 1 276 ? 5.698 -28.174 -28.324 1.00 83.44 276 PHE A N 1
ATOM 2137 C CA . PHE A 1 276 ? 4.508 -29.018 -28.263 1.00 83.44 276 PHE A CA 1
ATOM 2138 C C . PHE A 1 276 ? 3.663 -28.896 -29.537 1.00 83.44 276 PHE A C 1
ATOM 2140 O O . PHE A 1 276 ? 3.305 -29.905 -30.139 1.00 83.44 276 PHE A O 1
ATOM 2147 N N . SER A 1 277 ? 3.390 -27.670 -29.995 1.00 85.12 277 SER A N 1
ATOM 2148 C CA . SER A 1 277 ? 2.631 -27.421 -31.227 1.00 85.12 277 SER A CA 1
ATOM 2149 C C . SER A 1 277 ? 3.367 -27.917 -32.474 1.00 85.12 277 SER A C 1
ATOM 2151 O O . SER A 1 277 ? 2.751 -28.576 -33.310 1.00 85.12 277 SER A O 1
ATOM 2153 N N . ALA A 1 278 ? 4.683 -27.700 -32.569 1.00 82.12 278 ALA A N 1
ATOM 2154 C CA . ALA A 1 278 ? 5.510 -28.257 -33.636 1.00 82.12 278 ALA A CA 1
ATOM 2155 C C . ALA A 1 278 ? 5.517 -29.795 -33.608 1.00 82.12 278 ALA A C 1
ATOM 2157 O O . ALA A 1 278 ? 5.368 -30.426 -34.651 1.00 82.12 278 ALA A O 1
ATOM 2158 N N . GLY A 1 279 ? 5.619 -30.410 -32.426 1.00 85.00 279 GLY A N 1
ATOM 2159 C CA . GLY A 1 279 ? 5.553 -31.862 -32.261 1.00 85.00 279 GLY A CA 1
ATOM 2160 C C . GLY A 1 279 ? 4.212 -32.443 -32.714 1.00 85.00 279 GLY A C 1
ATOM 2161 O O . GLY A 1 279 ? 4.185 -33.389 -33.499 1.00 85.00 279 GLY A O 1
ATOM 2162 N N . VAL A 1 280 ? 3.095 -31.840 -32.295 1.00 93.69 280 VAL A N 1
ATOM 2163 C CA . VAL A 1 280 ? 1.747 -32.228 -32.748 1.00 93.69 280 VAL A CA 1
ATOM 2164 C C . VAL A 1 280 ? 1.610 -32.062 -34.262 1.00 93.69 280 VAL A C 1
ATOM 2166 O O . VAL A 1 280 ? 1.104 -32.962 -34.932 1.00 93.69 280 VAL A O 1
ATOM 2169 N N . PHE A 1 281 ? 2.102 -30.956 -34.822 1.00 92.69 281 PHE A N 1
ATOM 2170 C CA . PHE A 1 281 ? 2.090 -30.718 -36.264 1.00 92.69 281 PHE A CA 1
ATOM 2171 C C . PHE A 1 281 ? 2.866 -31.797 -37.034 1.00 92.69 281 PHE A C 1
ATOM 2173 O O . PHE A 1 281 ? 2.340 -32.357 -37.995 1.00 92.69 281 PHE A O 1
ATOM 2180 N N . VAL A 1 282 ? 4.077 -32.147 -36.587 1.00 93.25 282 VAL A N 1
ATOM 2181 C CA . VAL A 1 282 ? 4.902 -33.198 -37.207 1.00 93.25 282 VAL A CA 1
ATOM 2182 C C . VAL A 1 282 ? 4.217 -34.564 -37.129 1.00 93.25 282 VAL A C 1
ATOM 2184 O O . VAL A 1 282 ? 4.225 -35.302 -38.113 1.00 93.25 282 VAL A O 1
ATOM 2187 N N . LEU A 1 283 ? 3.579 -34.896 -36.004 1.00 92.19 283 LEU A N 1
ATOM 2188 C CA . LEU A 1 283 ? 2.834 -36.150 -35.857 1.00 92.19 283 LEU A CA 1
ATOM 2189 C C . LEU A 1 283 ? 1.636 -36.223 -36.811 1.00 92.19 283 LEU A C 1
ATOM 2191 O O . LEU A 1 283 ? 1.432 -37.246 -37.466 1.00 92.19 283 LEU A O 1
ATOM 2195 N N . LEU A 1 284 ? 0.868 -35.137 -36.931 1.00 93.12 284 LEU A N 1
ATOM 2196 C CA . LEU A 1 284 ? -0.260 -35.056 -37.862 1.00 93.12 284 LEU A CA 1
ATOM 2197 C C . LEU A 1 284 ? 0.201 -35.138 -39.320 1.00 93.12 284 LEU A C 1
ATOM 2199 O O . LEU A 1 284 ? -0.420 -35.841 -40.120 1.00 93.12 284 LEU A O 1
ATOM 2203 N N . LEU A 1 285 ? 1.308 -34.472 -39.656 1.00 91.06 285 LEU A N 1
ATOM 2204 C CA . LEU A 1 285 ? 1.907 -34.529 -40.985 1.00 91.06 285 LEU A CA 1
ATOM 2205 C C . LEU A 1 285 ? 2.387 -35.948 -41.312 1.00 91.06 285 LEU A C 1
ATOM 2207 O O . LEU A 1 285 ? 2.040 -36.482 -42.363 1.00 91.06 285 LEU A O 1
ATOM 2211 N N . GLY A 1 286 ? 3.116 -36.591 -40.397 1.00 93.19 286 GLY A N 1
ATOM 2212 C CA . GLY A 1 286 ? 3.580 -37.970 -40.552 1.00 93.19 286 GLY A CA 1
ATOM 2213 C C . GLY A 1 286 ? 2.424 -38.957 -40.723 1.00 93.19 286 GLY A C 1
ATOM 2214 O O . GLY A 1 286 ? 2.453 -39.797 -41.621 1.00 93.19 286 GLY A O 1
ATOM 2215 N N . TRP A 1 287 ? 1.358 -38.807 -39.932 1.00 94.06 287 TRP A N 1
ATOM 2216 C CA . TRP A 1 287 ? 0.141 -39.606 -40.079 1.00 94.06 287 TRP A CA 1
ATOM 2217 C C . TRP A 1 287 ? -0.555 -39.377 -41.431 1.00 94.06 287 TRP A C 1
ATOM 2219 O O . TRP A 1 287 ? -0.967 -40.337 -42.087 1.00 94.06 287 TRP A O 1
ATOM 2229 N N . GLY A 1 288 ? -0.661 -38.121 -41.876 1.00 94.00 288 GLY A N 1
ATOM 2230 C CA . GLY A 1 288 ? -1.250 -37.763 -43.168 1.00 94.00 288 GLY A CA 1
ATOM 2231 C C . GLY A 1 288 ? -0.474 -38.350 -44.349 1.00 94.00 288 GLY A C 1
ATOM 2232 O O . GLY A 1 288 ? -1.071 -38.961 -45.240 1.00 94.00 288 GLY A O 1
ATOM 2233 N N . LEU A 1 289 ? 0.856 -38.241 -44.317 1.00 93.12 289 LEU A N 1
ATOM 2234 C CA . LEU A 1 289 ? 1.749 -38.809 -45.328 1.00 93.12 289 LEU A CA 1
ATOM 2235 C C . LEU A 1 289 ? 1.677 -40.341 -45.355 1.00 93.12 289 LEU A C 1
ATOM 2237 O O . LEU A 1 289 ? 1.555 -40.931 -46.428 1.00 93.12 289 LEU A O 1
ATOM 2241 N N . GLU A 1 290 ? 1.653 -40.994 -44.192 1.00 93.75 290 GLU A N 1
ATOM 2242 C CA . GLU A 1 290 ? 1.499 -42.449 -44.091 1.00 93.75 290 GLU A CA 1
ATOM 2243 C C . GLU A 1 290 ? 0.143 -42.918 -44.649 1.00 93.75 290 GLU A C 1
ATOM 2245 O O . GLU A 1 290 ? 0.059 -43.931 -45.350 1.00 93.75 290 GLU A O 1
ATOM 2250 N N . ARG A 1 291 ? -0.929 -42.152 -44.411 1.00 87.88 291 ARG A N 1
ATOM 2251 C CA . ARG A 1 291 ? -2.257 -42.431 -44.975 1.00 87.88 291 ARG A CA 1
ATOM 2252 C C . ARG A 1 291 ? -2.277 -42.277 -46.497 1.00 87.88 291 ARG A C 1
ATOM 2254 O O . ARG A 1 291 ? -2.902 -43.095 -47.174 1.00 87.88 291 ARG A O 1
ATOM 2261 N N . MET A 1 292 ? -1.606 -41.261 -47.043 1.00 85.12 292 MET A N 1
ATOM 2262 C CA . MET A 1 292 ? -1.468 -41.081 -48.494 1.00 85.12 292 MET A CA 1
ATOM 2263 C C . MET A 1 292 ? -0.653 -42.210 -49.125 1.00 85.12 292 MET A C 1
ATOM 2265 O O . MET A 1 292 ? -1.100 -42.783 -50.119 1.00 85.12 292 MET A O 1
ATOM 2269 N N . ARG A 1 293 ? 0.466 -42.603 -48.504 1.00 88.94 293 ARG A N 1
ATOM 2270 C CA . ARG A 1 293 ? 1.291 -43.733 -48.953 1.00 88.94 293 ARG A CA 1
ATOM 2271 C C . ARG A 1 293 ? 0.466 -45.010 -49.072 1.00 88.94 293 ARG A C 1
ATOM 2273 O O . ARG A 1 293 ? 0.462 -45.627 -50.130 1.00 88.94 293 ARG A O 1
ATOM 2280 N N . ARG A 1 294 ? -0.290 -45.362 -48.024 1.00 89.56 294 ARG A N 1
ATOM 2281 C CA . ARG A 1 294 ? -1.138 -46.571 -48.006 1.00 89.56 294 ARG A CA 1
ATOM 2282 C C . ARG A 1 294 ? -2.203 -46.572 -49.104 1.00 89.56 294 ARG A C 1
ATOM 2284 O O . ARG A 1 294 ? -2.516 -47.625 -49.651 1.00 89.56 294 ARG A O 1
ATOM 2291 N N . ARG A 1 295 ? -2.760 -45.403 -49.438 1.00 86.31 295 ARG A N 1
ATOM 2292 C CA . ARG A 1 295 ? -3.730 -45.260 -50.537 1.00 86.31 295 ARG A CA 1
ATOM 2293 C C . ARG A 1 295 ? -3.076 -45.458 -51.901 1.00 86.31 295 ARG A C 1
ATOM 2295 O O . ARG A 1 295 ? -3.641 -46.157 -52.733 1.00 86.31 295 ARG A O 1
ATOM 2302 N N . MET A 1 296 ? -1.895 -44.880 -52.111 1.00 83.44 296 MET A N 1
ATOM 2303 C CA . MET A 1 296 ? -1.154 -45.018 -53.367 1.00 83.44 296 MET A CA 1
ATOM 2304 C C . MET A 1 296 ? -0.683 -46.456 -53.590 1.00 83.44 296 MET A C 1
ATOM 2306 O O . MET A 1 296 ? -0.843 -46.973 -54.690 1.00 83.44 296 MET A O 1
ATOM 2310 N N . THR A 1 297 ? -0.187 -47.137 -52.550 1.00 86.06 297 THR A N 1
ATOM 2311 C CA . THR A 1 297 ? 0.185 -48.556 -52.655 1.00 86.06 297 THR A CA 1
ATOM 2312 C C . THR A 1 297 ? -1.027 -49.425 -52.970 1.00 86.06 297 THR A C 1
ATOM 2314 O O . THR A 1 297 ? -0.949 -50.248 -53.869 1.00 86.06 297 THR A O 1
ATOM 2317 N N . ALA A 1 298 ? -2.174 -49.193 -52.320 1.00 79.38 298 ALA A N 1
ATOM 2318 C CA . ALA A 1 298 ? -3.399 -49.937 -52.618 1.00 79.38 298 ALA A CA 1
ATOM 2319 C C . ALA A 1 298 ? -3.891 -49.719 -54.064 1.00 79.38 298 ALA A C 1
ATOM 2321 O O . ALA A 1 298 ? -4.346 -50.660 -54.707 1.00 79.38 298 ALA A O 1
ATOM 2322 N N . GLN A 1 299 ? -3.775 -48.495 -54.592 1.00 75.19 299 GLN A N 1
ATOM 2323 C CA . GLN A 1 299 ? -4.123 -48.183 -55.983 1.00 75.19 299 GLN A CA 1
ATOM 2324 C C . GLN A 1 299 ? -3.150 -48.799 -56.995 1.00 75.19 299 GLN A C 1
ATOM 2326 O O . GLN A 1 299 ? -3.585 -49.223 -58.063 1.00 75.19 299 GLN A O 1
ATOM 2331 N N . ALA A 1 300 ? -1.856 -48.857 -56.672 1.00 72.69 300 ALA A N 1
ATOM 2332 C CA . ALA A 1 300 ? -0.854 -49.499 -57.517 1.00 72.69 300 ALA A CA 1
ATOM 2333 C C . ALA A 1 300 ? -1.095 -51.013 -57.611 1.00 72.69 300 ALA A C 1
ATOM 2335 O O . ALA A 1 300 ? -1.191 -51.540 -58.714 1.00 72.69 300 ALA A O 1
ATOM 2336 N N . THR A 1 301 ? -1.316 -51.690 -56.478 1.00 71.06 301 THR A N 1
ATOM 2337 C CA . THR A 1 301 ? -1.610 -53.134 -56.464 1.00 71.06 301 THR A CA 1
ATOM 2338 C C . THR A 1 301 ? -2.937 -53.460 -57.159 1.00 71.06 301 THR A C 1
ATOM 2340 O O . THR A 1 301 ? -3.042 -54.473 -57.839 1.00 71.06 301 THR A O 1
ATOM 2343 N N . ALA A 1 302 ? -3.949 -52.592 -57.044 1.00 67.94 302 ALA A N 1
ATOM 2344 C CA . ALA A 1 302 ? -5.221 -52.772 -57.748 1.00 67.94 302 ALA A CA 1
ATOM 2345 C C . ALA A 1 302 ? -5.101 -52.607 -59.275 1.00 67.94 302 ALA A C 1
ATOM 2347 O O . ALA A 1 302 ? -5.856 -53.242 -60.001 1.00 67.94 302 ALA A O 1
ATOM 2348 N N . ARG A 1 303 ? -4.165 -51.779 -59.761 1.00 63.59 303 ARG A N 1
ATOM 2349 C CA . ARG A 1 303 ? -3.888 -51.606 -61.198 1.00 63.59 303 ARG A CA 1
ATOM 2350 C C . ARG A 1 303 ? -3.093 -52.756 -61.815 1.00 63.59 303 ARG A C 1
ATOM 2352 O O . ARG A 1 303 ? -3.205 -52.958 -63.011 1.00 63.59 303 ARG A O 1
ATOM 2359 N N . GLU A 1 304 ? -2.294 -53.482 -61.036 1.00 61.97 304 GLU A N 1
ATOM 2360 C CA . GLU A 1 304 ? -1.564 -54.667 -61.525 1.00 61.97 304 GLU A CA 1
ATOM 2361 C C . GLU A 1 304 ? -2.456 -55.916 -61.647 1.00 61.97 304 GLU A C 1
ATOM 2363 O O . GLU A 1 304 ? -2.076 -56.881 -62.303 1.00 61.97 304 GLU A O 1
ATOM 2368 N N . LEU A 1 305 ? -3.640 -55.906 -61.024 1.00 57.97 305 LEU A N 1
ATOM 2369 C CA . LEU A 1 305 ? -4.611 -57.009 -61.046 1.00 57.97 305 LEU A CA 1
ATOM 2370 C C . LEU A 1 305 ? -5.715 -56.847 -62.111 1.00 57.97 305 LEU A C 1
ATOM 2372 O O . LEU A 1 305 ? -6.610 -57.691 -62.184 1.00 57.97 305 LEU A O 1
ATOM 2376 N N . THR A 1 306 ? -5.663 -55.783 -62.916 1.00 48.09 306 THR A N 1
ATOM 2377 C CA . THR A 1 306 ? -6.544 -55.514 -64.070 1.00 48.09 306 THR A CA 1
ATOM 2378 C C . THR A 1 306 ? -5.750 -55.550 -65.359 1.00 48.09 306 THR A C 1
ATOM 2380 O O . THR A 1 306 ? -6.229 -56.183 -66.322 1.00 48.09 306 THR A O 1
#

Secondary structure (DSSP, 8-state):
--SSS-HHHHHHHHHHHHHHHHHHHHHHHHHTT----TTHHHHHHHHHHHHHHHHTT-HHHHHHHHHHHHHHHHHHHH-TTSHHHHHHHTSTTHHHHHHHHHHHHHHHHHHHH-SSTTHHHHHHHHHHHHHHHHHHHHHHHTGGG-SGGG------HHHHHHHHHHHHHHHHHGGGSPS--HHHHHHHHHHHHHHHHHHHHHHHHHHTT--HHHHHHHHHHHHHHHHHHHHHHHHHHHHTT-HHHHHHHHHHHHHHHHHHHHHHHHHHHHHHHHHHHHHHHHHHHHHHHHHHHHHHHHHHHHHHT-

Radius of gyration: 27.71 Å; chains: 1; bounding box: 57×82×89 Å

Foldseek 3Di:
DPPDDCVPVVLVVLLVVLVVQLVVLVVVCVVVVPPDAPLVSLVVSLVVLVVVCVVPVHPSSLVSNVVSVVSSLVSLCCDCVHLNVVQCVLFVLSSLLLLLLVLLLLLLVLLLLACPSCPSSSLSSNLSSLCSNLSSLLVLLCQLVCQPRLQALGDRPVSVVSLVSSVVSLVSSLVRDDDDDPVLSVVLSVLSVVSSVLSVVSNVSSNVRHHSVVSNVSSVVSLVSSLVNLVSLLVVCVVRVPPSSNVSSVVSVVVSVVSVVCVVCVVVVVVVVVVVVVVVVVVVVVVVVVVVVVVVVVVVVVVVVD

pLDDT: mean 89.02, std 10.23, range [45.88, 98.38]

Sequence (306 aa):
LRDRDHPRLGEGLLVIGGSLLLIGIALIGQIYNLSGHPSDPWLLWWVLLLPAAYALPSMALGGLGFLGVAAWFGLASEDPTTLLGKAVRLNDLFFPMAFATGGMVFFGLGVIHGDGEYRRLRQLLEQLGLMALFGGLLTLGFSWRKEDATHSGAVSFTLLALLALALLAVAVATYRLPQDSPPNRLGFLAVLLVLLLYLFALKVAIGFGAPWQVFRTLAFLNWFLLFAACLAIILYGARWDRRSWINWGVVFIGVHAIARYIDLFGGMLQTSVLFFSAGVFVLLLGWGLERMRRRMTAQATARELT